Protein 3N08 (pdb70)

Radius of gyration: 21.17 Å; Cα contacts (8 Å, |Δi|>4): 832; chains: 2; bounding box: 50×46×54 Å

Foldseek 3Di:
DAKAKAFPQDAFAAARDPCCAPNHVNWAGKMFIPDQDPLFAKKKKWKKWQCAPCVVPVVSIWTFWIWIRHGSVNGMAHTNHDGPTATAATNVGDTGGGHDDHDPFKIKMKMKMWGFNDHDDRDYHDDPVNVVVVRVVTTDHMYMGMHIYDD/DQAKEKAAPQDAFAAARDPCCAPNHVNWAGKMFIDPQDPLFAKKKKWKKWLCAPCVVPVNSIWTFWIWIRHGSVNGMDHTNHDGPTATEATRVQDTGGGHDDHDPFKIKMKMKMFGFNDRFDDDYHDDPVNVVVRRPPTTDHMYMGMHIYDDD

Nearest PDB structures (foldseek):
  3n08-assembly1_B  TM=1.004E+00  e=6.192E-30  Chlamydia trachomatis D/UW-3/CX
  1vi3-assembly1_A  TM=8.847E-01  e=2.349E-14  Escherichia coli
  1fjj-assembly1_A-2  TM=8.884E-01  e=7.146E-14  Escherichia coli
  2evv-assembly2_D  TM=7.984E-01  e=6.321E-11  Helicobacter pylori 26695
  1wko-assembly2_B  TM=5.857E-01  e=5.977E-06  Arabidopsis thaliana

Secondary structure (DSSP, 8-state):
---EEEBTTB-TTEEPPGGGSTTS--PPPPEEEE---TT--EEEEEEEETTS-TTT-TTS-EEEEEEEEE-TT--EE-TTPPPSSEE-B-TTSSBS------SSS-EEEEEEEEEESSPPP--SS--HHHHHHHHTTTEEEEEEEEEEE--/--S-EEEBTTB-TTEEPPGGGSTTS--PPPPEEEES--TT--EEEEEEEETTS-TTT-TTS-EEEEEEEEE-TT--EE-TT---SSEE-B-TTSSBS------SSS-EEEEEEEEEESSPPP--SS--HHHHHHHHTT-EEEEEEEEEEE---

CATH classification: 3.90.280.10

Sequence (304 aa):
NAMQLTSQQAFSSSYGRPIPKKKYSCQGVGISPPLSFSDVPREAKKSLVLIVEDPDVPPSVREDGLWIIHWIIVYNLSPVVSSNNLAEGAQIFAVQGLNTAGEIGYCCPPCPPDAKKHRYYFYAYALDVVVLSDEEGVTKEQLLEAMDGHIIATAELMGTYEKSNAMQLTSQAFSSYGRPIPKKKYSCQGVGISPPLSFSSDVPREAKSLVLIVEDPDVPPSVREEDGLWIHWIVYNLSPVVSSNNLAEGAQIFAVQGLNTAGEIGYCCPPCPPDAKHRYYFYAYALDVVVLSDEEEGVTKEEQLLEAMMDGHIIATTAELMGTYEKD

Solvent-accessible surface area: 14421 Å² total; per-residue (Å²): 131,60,10,89,5,71,12,164,27,11,77,115,28,141,74,4,51,129,89,9,0,50,80,34,113,13,49,8,0,16,2,29,14,50,87,33,17,151,61,9,121,1,0,0,0,0,2,7,4,51,39,13,16,99,113,98,86,169,95,21,45,54,14,11,3,0,0,3,29,2,48,31,128,44,59,77,12,65,73,39,27,143,26,164,30,26,54,0,49,10,37,58,44,114,92,6,43,24,34,5,57,4,98,88,54,102,4,92,2,32,3,22,0,0,0,0,47,45,90,24,75,114,94,170,29,13,49,39,118,96,4,34,124,51,0,65,39,62,25,7,19,29,9,71,4,20,0,10,16,109,124,32,37,23,7,39,6,60,14,155,27,12,24,17,12,121,79,4,50,94,89,12,0,52,63,33,112,15,55,11,1,12,0,24,8,41,58,35,43,215,102,9,126,1,0,0,0,1,3,15,4,49,37,13,19,101,112,94,87,173,94,20,43,59,13,12,3,0,0,3,28,1,47,34,128,42,68,63,8,50,72,43,35,126,20,153,31,27,48,0,48,12,35,62,44,116,119,8,45,34,34,5,59,4,95,90,52,120,4,102,2,32,4,49,0,34,0,0,51,41,96,15,76,118,88,174,37,14,51,48,144,102,2,74,133,46,0,106,72,58,80,69,12,31,11,32,6,3,0,13,11,102,92,144

Organism: Chlamydia trachomatis serovar D (strain ATCC VR-885 / DSM 19411 / UW-3/Cx) (NCBI:txid272561)

Structure (mmCIF, N/CA/C/O backbone):
data_3N08
#
_entry.id   3N08
#
_cell.length_a   37.115
_cell.length_b   37.847
_cell.length_c   55.101
_cell.angle_alpha   105.44
_cell.angle_beta   96.50
_cell.angle_gamma   108.36
#
_symmetry.space_group_name_H-M   'P 1'
#
loop_
_entity.id
_entity.type
_entity.pdbx_description
1 polymer 'Putative PhosphatidylEthanolamine-Binding Protein (PEBP)'
2 non-polymer 'CALCIUM ION'
3 non-polymer 'CHLORIDE ION'
4 water water
#
loop_
_atom_site.group_PDB
_atom_site.id
_atom_site.type_symbol
_atom_site.label_atom_id
_atom_site.label_alt_id
_atom_site.label_comp_id
_atom_site.label_asym_id
_atom_site.label_entity_id
_atom_site.label_seq_id
_atom_site.pdbx_PDB_ins_code
_atom_site.Cartn_x
_atom_site.Cartn_y
_atom_site.Cartn_z
_atom_site.occupancy
_atom_site.B_iso_or_equiv
_atom_site.auth_seq_id
_atom_site.auth_comp_id
_atom_site.auth_asym_id
_atom_site.auth_atom_id
_atom_site.pdbx_PDB_model_num
ATOM 1 N N . ASN A 1 2 ? 9.654 4.811 21.029 1.00 20.10 -1 ASN A N 1
ATOM 2 C CA . ASN A 1 2 ? 10.444 4.872 19.783 1.00 16.09 -1 ASN A CA 1
ATOM 3 C C . ASN A 1 2 ? 9.814 3.997 18.703 1.00 13.26 -1 ASN A C 1
ATOM 4 O O . ASN A 1 2 ? 10.525 3.445 17.886 1.00 16.11 -1 ASN A O 1
ATOM 15 N N . ALA A 1 3 ? 8.497 3.835 18.727 1.00 10.96 0 ALA A N 1
ATOM 16 C CA . ALA A 1 3 ? 7.824 2.943 17.764 1.00 11.07 0 ALA A CA 1
ATOM 17 C C . ALA A 1 3 ? 7.975 3.448 16.338 1.00 9.27 0 ALA A C 1
ATOM 18 O O . ALA A 1 3 ? 7.953 4.642 16.075 1.00 10.70 0 ALA A O 1
ATOM 25 N N . MET A 1 4 ? 8.155 2.518 15.420 1.00 8.67 1 MET A N 1
ATOM 26 C CA . MET A 1 4 ? 8.231 2.840 14.002 1.00 9.88 1 MET A CA 1
ATOM 27 C C . MET A 1 4 ? 6.999 3.620 13.584 1.00 8.64 1 MET A C 1
ATOM 28 O O . MET A 1 4 ? 5.892 3.335 14.042 1.00 9.68 1 MET A O 1
ATOM 42 N N . GLN A 1 5 ? 7.195 4.595 12.694 1.00 8.30 2 GLN A N 1
ATOM 43 C CA . GLN A 1 5 ? 6.069 5.381 12.205 1.00 9.23 2 GLN A CA 1
ATOM 44 C C . GLN A 1 5 ? 6.098 5.462 10.706 1.00 7.46 2 GLN A C 1
ATOM 45 O O . GLN A 1 5 ? 7.145 5.405 10.083 1.00 9.17 2 GLN A O 1
ATOM 59 N N . LEU A 1 6 ? 4.913 5.592 10.137 1.00 7.18 3 LEU A N 1
ATOM 60 C CA . LEU A 1 6 ? 4.697 5.800 8.703 1.00 7.06 3 LEU A CA 1
ATOM 61 C C . LEU A 1 6 ? 3.844 7.053 8.587 1.00 6.77 3 LEU A C 1
ATOM 62 O O . LEU A 1 6 ? 2.748 7.115 9.145 1.00 7.45 3 LEU A O 1
ATOM 78 N N . THR A 1 7 ? 4.347 8.050 7.872 1.00 7.42 4 THR A N 1
ATOM 79 C CA . THR A 1 7 ? 3.659 9.327 7.710 1.00 6.84 4 THR A CA 1
ATOM 80 C C . THR A 1 7 ? 3.718 9.776 6.253 1.00 7.32 4 THR A C 1
ATOM 81 O O . THR A 1 7 ? 4.397 9.166 5.431 1.00 7.62 4 THR A O 1
ATOM 92 N N . SER A 1 8 ? 2.967 10.825 5.941 1.00 7.57 5 SER A N 1
ATOM 93 C CA . SER A 1 8 ? 2.969 11.423 4.615 1.00 7.83 5 SER A CA 1
ATOM 94 C C . SER A 1 8 ? 2.921 12.916 4.738 1.00 9.14 5 SER A C 1
ATOM 95 O O . SER A 1 8 ? 2.093 13.446 5.483 1.00 9.24 5 SER A O 1
ATOM 103 N N A GLN A 1 9 ? 3.754 13.621 3.985 0.48 8.49 6 GLN A N 1
ATOM 104 N N B GLN A 1 9 ? 3.750 13.614 3.975 0.52 8.54 6 GLN A N 1
ATOM 105 C CA A GLN A 1 9 ? 3.635 15.077 3.945 0.48 10.22 6 GLN A CA 1
ATOM 106 C CA B GLN A 1 9 ? 3.648 15.070 3.951 0.52 10.30 6 GLN A CA 1
ATOM 107 C C A GLN A 1 9 ? 2.279 15.521 3.381 0.48 11.18 6 GLN A C 1
ATOM 108 C C B GLN A 1 9 ? 2.380 15.559 3.248 0.52 9.94 6 GLN A C 1
ATOM 109 O O A GLN A 1 9 ? 1.813 16.621 3.653 0.48 10.37 6 GLN A O 1
ATOM 110 O O B GLN A 1 9 ? 2.077 16.742 3.293 0.52 11.46 6 GLN A O 1
ATOM 137 N N . ALA A 1 10 ? 1.645 14.659 2.599 1.00 8.62 7 ALA A N 1
ATOM 138 C CA . ALA A 1 10 ?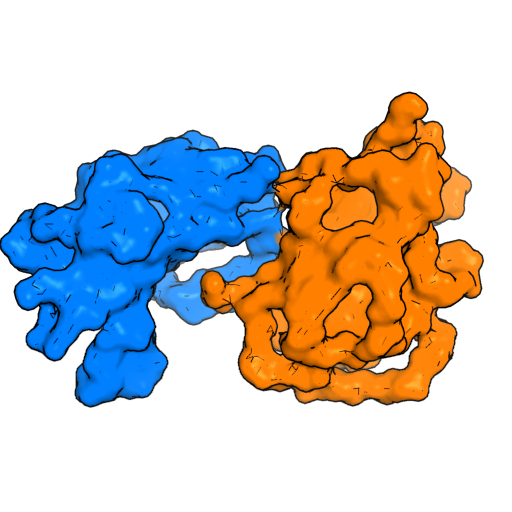 0.416 15.020 1.910 1.00 8.95 7 ALA A CA 1
ATOM 139 C C . ALA A 1 10 ? -0.831 14.895 2.754 1.00 8.85 7 ALA A C 1
ATOM 140 O O . ALA A 1 10 ? -1.837 15.511 2.415 1.00 10.24 7 ALA A O 1
ATOM 148 N N . PHE A 1 11 ? -0.819 14.133 3.838 1.00 7.13 8 PHE A N 1
ATOM 149 C CA . PHE A 1 11 ? -1.999 14.034 4.693 1.00 7.58 8 PHE A CA 1
ATOM 150 C C . PHE A 1 11 ? -1.602 13.432 6.020 1.00 7.76 8 PHE A C 1
ATOM 151 O O . PHE A 1 11 ? -0.749 12.519 6.075 1.00 9.57 8 PHE A O 1
ATOM 168 N N A SER A 1 12 ? -2.230 13.926 7.073 0.37 9.42 9 SER A N 1
ATOM 169 N N B SER A 1 12 ? -2.182 13.935 7.095 0.44 8.78 9 SER A N 1
ATOM 170 N N C SER A 1 12 ? -2.211 13.931 7.086 0.19 9.33 9 SER A N 1
ATOM 171 C CA A SER A 1 12 ? -2.059 13.387 8.403 0.37 8.84 9 SER A CA 1
ATOM 172 C CA B SER A 1 12 ? -1.959 13.334 8.392 0.44 8.38 9 SER A CA 1
ATOM 173 C CA C SER A 1 12 ? -2.014 13.372 8.408 0.19 9.12 9 SER A CA 1
ATOM 174 C C A SER A 1 12 ? -3.029 12.237 8.609 0.37 7.73 9 SER A C 1
ATOM 175 C C B SER A 1 12 ? -3.015 12.261 8.627 0.44 7.69 9 SER A C 1
ATOM 176 C C C SER A 1 12 ? -3.003 12.236 8.605 0.19 8.32 9 SER A C 1
ATOM 177 O O A SER A 1 12 ? -3.981 12.060 7.838 0.37 7.40 9 SER A O 1
ATOM 178 O O B SER A 1 12 ? -3.993 12.149 7.879 0.44 9.02 9 SER A O 1
ATOM 179 O O C SER A 1 12 ? -3.946 12.074 7.826 0.19 7.94 9 SER A O 1
ATOM 201 N N . TYR A 1 13 ? -2.784 11.448 9.651 1.00 9.06 10 TYR A N 1
ATOM 202 C CA . TYR A 1 13 ? -3.596 10.261 9.901 1.00 7.84 10 TYR A CA 1
ATOM 203 C C . TYR A 1 13 ? -5.070 10.601 9.945 1.00 8.04 10 TYR A C 1
ATOM 204 O O . TYR A 1 13 ? -5.484 11.506 10.636 1.00 8.96 10 TYR A O 1
ATOM 224 N N . GLY A 1 14 ? -5.858 9.880 9.162 1.00 7.60 11 GLY A N 1
ATOM 225 C CA . GLY A 1 14 ? -7.299 10.033 9.148 1.00 9.83 11 GLY A CA 1
ATOM 226 C C . GLY A 1 14 ? -7.825 11.203 8.332 1.00 8.89 11 GLY A C 1
ATOM 227 O O . GLY A 1 14 ? -9.043 11.447 8.325 1.00 9.42 11 GLY A O 1
ATOM 231 N N . ARG A 1 15 ? -6.941 11.924 7.660 1.00 7.18 12 ARG A N 1
ATOM 232 C CA . ARG A 1 15 ? -7.317 13.101 6.881 1.00 8.55 12 ARG A CA 1
ATOM 233 C C . ARG A 1 15 ? -7.458 12.762 5.392 1.00 6.93 12 ARG A C 1
ATOM 234 O O . ARG A 1 15 ? -6.975 11.710 4.932 1.00 7.17 12 ARG A O 1
ATOM 255 N N . PRO A 1 16 ? -8.087 13.658 4.622 1.00 7.07 13 PRO A N 1
ATOM 256 C CA . PRO A 1 16 ? -8.270 13.342 3.197 1.00 8.10 13 PRO A CA 1
ATOM 257 C C . PRO A 1 16 ? -6.982 13.325 2.409 1.00 8.19 13 PRO A C 1
ATOM 258 O O . PRO A 1 16 ? -6.138 14.231 2.507 1.00 8.85 13 PRO A O 1
ATOM 269 N N . ILE A 1 17 ? -6.835 12.284 1.593 1.00 7.18 14 ILE A N 1
ATOM 270 C CA . ILE A 1 17 ? -5.758 12.172 0.620 1.00 7.15 14 ILE A CA 1
ATOM 271 C C . ILE A 1 17 ? -6.014 13.168 -0.515 1.00 7.37 14 ILE A C 1
ATOM 272 O O . ILE A 1 17 ? -7.101 13.176 -1.079 1.00 7.44 14 ILE A O 1
ATOM 288 N N . PRO A 1 18 ? -5.039 14.020 -0.861 1.00 6.96 15 PRO A N 1
ATOM 289 C CA . PRO A 1 18 ? -5.294 14.974 -1.943 1.00 7.34 15 PRO A CA 1
ATOM 290 C C . PRO A 1 18 ? -5.651 14.313 -3.275 1.00 7.53 15 PRO A C 1
ATOM 291 O O . PRO A 1 18 ? -5.231 13.186 -3.605 1.00 7.50 15 PRO A O 1
ATOM 302 N N A LYS A 1 19 ? -6.419 15.075 -4.045 0.11 7.56 16 LYS A N 1
ATOM 303 N N B LYS A 1 19 ? -6.422 15.057 -4.050 0.89 6.90 16 LYS A N 1
ATOM 304 C CA A LYS A 1 19 ? -6.954 14.683 -5.341 0.11 8.45 16 LYS A CA 1
ATOM 305 C CA B LYS A 1 19 ? -6.940 14.622 -5.332 0.89 7.63 16 LYS A CA 1
ATOM 306 C C A LYS A 1 19 ? -5.933 14.087 -6.305 0.11 8.13 16 LYS A C 1
ATOM 307 C C B LYS A 1 19 ? -5.905 14.022 -6.269 0.89 6.95 16 LYS A C 1
ATOM 308 O O A LYS A 1 19 ? -6.257 13.183 -7.072 0.11 7.75 16 LYS A O 1
ATOM 309 O O B LYS A 1 19 ? -6.198 13.063 -6.977 0.89 7.87 16 LYS A O 1
ATOM 346 N N . LYS A 1 20 ? -4.706 14.597 -6.284 1.00 7.98 17 LYS A N 1
ATOM 347 C CA . LYS A 1 20 ? -3.710 14.175 -7.264 1.00 8.28 17 LYS A CA 1
ATOM 348 C C . LYS A 1 20 ? -3.309 12.710 -7.097 1.00 9.03 17 LYS A C 1
ATOM 349 O O . LYS A 1 20 ? -2.793 12.122 -8.028 1.00 9.18 17 LYS A O 1
ATOM 369 N N . TYR A 1 21 ? -3.519 12.141 -5.922 1.00 6.37 18 TYR A N 1
ATOM 370 C CA . TYR A 1 21 ? -3.179 10.731 -5.675 1.00 6.08 18 TYR A CA 1
ATOM 371 C C . TYR A 1 21 ? -4.333 9.764 -5.928 1.00 6.26 18 TYR A C 1
ATOM 372 O O . TYR A 1 21 ? -4.178 8.572 -5.733 1.00 7.32 18 TYR A O 1
ATOM 390 N N . SER A 1 22 ? -5.466 10.317 -6.356 1.00 6.21 19 SER A N 1
ATOM 391 C CA . SER A 1 22 ? -6.670 9.547 -6.659 1.00 7.43 19 SER A CA 1
ATOM 392 C C . SER A 1 22 ? -6.875 9.449 -8.157 1.00 6.26 19 SER A C 1
ATOM 393 O O . SER A 1 22 ? -6.196 10.107 -8.928 1.00 7.05 19 SER A O 1
ATOM 401 N N . CYS A 1 23 ? -7.903 8.703 -8.560 1.00 6.85 20 CYS A N 1
ATOM 402 C CA . CYS A 1 23 ? -8.232 8.627 -9.966 1.00 7.12 20 CYS A CA 1
ATOM 403 C C . CYS A 1 23 ? -8.713 9.964 -10.535 1.00 8.30 20 CYS A C 1
ATOM 404 O O . CYS A 1 23 ? -8.766 10.135 -11.766 1.00 8.82 20 CYS A O 1
ATOM 411 N N . GLN A 1 24 ? -9.132 10.884 -9.671 1.00 7.79 21 GLN A N 1
ATOM 412 C CA . GLN A 1 24 ? -9.609 12.184 -10.143 1.00 8.85 21 GLN A CA 1
ATOM 413 C C . GLN A 1 24 ? -8.494 13.123 -10.531 1.00 10.23 21 GLN A C 1
ATOM 414 O O . GLN A 1 24 ? -8.765 14.155 -11.129 1.00 11.36 21 GLN A O 1
ATOM 428 N N . GLY A 1 25 ? -7.246 12.757 -10.223 1.00 8.27 22 GLY A N 1
ATOM 429 C CA . GLY A 1 25 ? -6.076 13.473 -10.717 1.00 10.07 22 GLY A CA 1
ATOM 430 C C . GLY A 1 25 ? -5.151 12.548 -11.475 1.00 9.62 22 GLY A C 1
ATOM 431 O O . GLY A 1 25 ? -5.569 11.533 -12.030 1.00 10.77 22 GLY A O 1
ATOM 435 N N . VAL A 1 26 ? -3.864 12.868 -11.485 1.00 9.44 23 VAL A N 1
ATOM 436 C CA . VAL A 1 26 ? -2.888 12.064 -12.202 1.00 10.95 23 VAL A CA 1
ATOM 437 C C . VAL A 1 26 ? -2.778 10.639 -11.634 1.00 9.34 23 VAL A C 1
ATOM 438 O O . VAL A 1 26 ? -2.445 9.699 -12.350 1.00 10.99 23 VAL A O 1
ATOM 451 N N . GLY A 1 27 ? -3.092 10.472 -10.349 1.00 9.07 24 GLY A N 1
ATOM 452 C CA . GLY A 1 27 ? -3.171 9.151 -9.745 1.00 10.38 24 GLY A CA 1
ATOM 453 C C . GLY A 1 27 ? -1.844 8.560 -9.331 1.00 8.74 24 GLY A C 1
ATOM 454 O O . GLY A 1 27 ? -1.687 7.339 -9.276 1.00 10.81 24 GLY A O 1
ATOM 458 N N . ILE A 1 28 ? -0.882 9.411 -9.014 1.00 8.64 25 ILE A N 1
ATOM 459 C CA . ILE A 1 28 ? 0.433 8.907 -8.579 1.00 9.80 25 ILE A CA 1
ATOM 460 C C . ILE A 1 28 ? 0.389 8.492 -7.115 1.00 7.10 25 ILE A C 1
ATOM 461 O O . ILE A 1 28 ? -0.495 8.894 -6.368 1.00 7.14 25 ILE A O 1
ATOM 477 N N . SER A 1 29 ? 1.358 7.679 -6.710 1.00 7.45 26 SER A N 1
ATOM 478 C CA . SER A 1 29 ? 1.459 7.292 -5.334 1.00 6.44 26 SER A CA 1
ATOM 479 C C . SER A 1 29 ? 1.803 8.479 -4.434 1.00 6.58 26 SER A C 1
ATOM 480 O O . SER A 1 29 ? 2.526 9.370 -4.818 1.00 6.35 26 SER A O 1
ATOM 488 N N . PRO A 1 30 ? 1.249 8.484 -3.225 1.00 6.68 27 PRO A N 1
ATOM 489 C CA . PRO A 1 30 ? 1.505 9.623 -2.344 1.00 7.06 27 PRO A CA 1
ATOM 490 C C . PRO A 1 30 ? 2.900 9.517 -1.731 1.00 7.76 27 PRO A C 1
ATOM 491 O O . PRO A 1 30 ? 3.481 8.430 -1.657 1.00 6.97 27 PRO A O 1
ATOM 502 N N . PRO A 1 31 ? 3.471 10.653 -1.342 1.00 6.55 28 PRO A N 1
ATOM 503 C CA . PRO A 1 31 ? 4.740 10.614 -0.600 1.00 7.08 28 PRO A CA 1
ATOM 504 C C . PRO A 1 31 ? 4.563 9.910 0.753 1.00 8.00 28 PRO A C 1
ATOM 505 O O . PRO A 1 31 ? 3.535 10.049 1.406 1.00 7.37 28 PRO A O 1
ATOM 516 N N . LEU A 1 32 ? 5.552 9.126 1.145 1.00 6.87 29 LEU A N 1
ATOM 517 C CA . LEU A 1 32 ? 5.552 8.402 2.415 1.00 6.82 29 LEU A CA 1
ATOM 518 C C . LEU A 1 32 ? 6.906 8.488 3.071 1.00 7.30 29 LEU A C 1
ATOM 519 O O . LEU A 1 32 ? 7.929 8.486 2.376 1.00 8.72 29 LEU A O 1
ATOM 535 N N . SER A 1 33 ? 6.928 8.556 4.400 1.00 6.76 30 SER A N 1
ATOM 536 C CA . SER A 1 33 ? 8.166 8.563 5.170 1.00 8.33 30 SER A CA 1
ATOM 537 C C . SER A 1 33 ? 8.096 7.518 6.262 1.00 7.66 30 SER A C 1
ATOM 538 O O . SER A 1 33 ? 7.071 7.322 6.897 1.00 7.89 30 SER A O 1
ATOM 546 N N . PHE A 1 34 ? 9.215 6.837 6.465 1.00 8.20 31 PHE A N 1
ATOM 547 C CA . PHE A 1 34 ? 9.389 5.820 7.489 1.00 9.11 31 PHE A CA 1
ATOM 548 C C . PHE A 1 34 ? 10.339 6.337 8.550 1.00 10.07 31 PHE A C 1
ATOM 549 O O . PHE A 1 34 ? 11.391 6.892 8.213 1.00 12.47 31 PHE A O 1
ATOM 566 N N . SER A 1 35 ? 9.981 6.210 9.814 1.00 9.58 32 SER A N 1
ATOM 567 C CA . SER A 1 35 ? 10.850 6.655 10.896 1.00 11.03 32 SER A CA 1
ATOM 568 C C . SER A 1 35 ? 10.974 5.567 11.958 1.00 8.81 32 SER A C 1
ATOM 569 O O . SER A 1 35 ? 10.051 4.785 12.163 1.00 9.06 32 SER A O 1
ATOM 577 N N . ASP A 1 36 ? 12.135 5.539 12.615 1.00 9.80 33 ASP A N 1
ATOM 578 C CA . ASP A 1 36 ? 12.405 4.636 13.726 1.00 9.15 33 ASP A CA 1
ATOM 579 C C . ASP A 1 36 ? 12.217 3.172 13.348 1.00 8.07 33 ASP A C 1
ATOM 580 O O . ASP A 1 36 ? 11.647 2.365 14.054 1.00 8.91 33 ASP A O 1
ATOM 589 N N . VAL A 1 37 ? 12.689 2.852 12.161 1.00 8.29 34 VAL A N 1
ATOM 590 C CA . VAL A 1 37 ? 12.778 1.460 11.746 1.00 8.49 34 VAL A CA 1
ATOM 591 C C . VAL A 1 37 ? 13.839 0.769 12.614 1.00 8.12 34 VAL A C 1
ATOM 592 O O . VAL A 1 37 ? 14.950 1.279 12.753 1.00 9.87 34 VAL A O 1
ATOM 605 N N . PRO A 1 38 ? 13.520 -0.387 13.203 1.00 9.10 35 PRO A N 1
ATOM 606 C CA . PRO A 1 38 ? 14.506 -1.017 14.085 1.00 9.26 35 PRO A CA 1
ATOM 607 C C . PRO A 1 38 ? 15.798 -1.336 13.358 1.00 8.83 35 PRO A C 1
ATOM 608 O O . PRO A 1 38 ? 15.795 -1.691 12.177 1.00 8.35 35 PRO A O 1
ATOM 619 N N . ARG A 1 39 ? 16.909 -1.227 14.083 1.00 10.49 36 ARG A N 1
ATOM 620 C CA . ARG A 1 39 ? 18.246 -1.507 13.544 1.00 12.19 36 ARG A CA 1
ATOM 621 C C . ARG A 1 39 ? 18.362 -2.889 12.918 1.00 9.60 36 ARG A C 1
ATOM 622 O O . ARG A 1 39 ? 19.088 -3.093 11.935 1.00 12.93 36 ARG A O 1
ATOM 632 N N . GLU A 1 40 ? 17.652 -3.838 13.492 1.00 9.01 37 GLU A N 1
ATOM 633 C CA . GLU A 1 40 ? 17.698 -5.237 13.068 1.00 8.97 37 GLU A CA 1
ATOM 634 C C . GLU A 1 40 ? 16.971 -5.488 11.752 1.00 9.06 37 GLU A C 1
ATOM 635 O O . GLU A 1 40 ? 17.016 -6.585 11.224 1.00 10.99 37 GLU A O 1
ATOM 647 N N . ALA A 1 41 ? 16.245 -4.504 11.241 1.00 8.20 38 ALA A N 1
ATOM 648 C CA . ALA A 1 41 ? 15.515 -4.701 9.986 1.00 7.74 38 ALA A CA 1
ATOM 649 C C . ALA A 1 41 ? 16.446 -4.871 8.802 1.00 8.90 38 ALA A C 1
ATOM 650 O O . ALA A 1 41 ? 17.427 -4.129 8.666 1.00 8.22 38 ALA A O 1
ATOM 657 N N A LYS A 1 42 ? 16.146 -5.866 7.968 0.63 7.40 39 LYS A N 1
ATOM 658 N N B LYS A 1 42 ? 16.130 -5.844 7.952 0.37 7.91 39 LYS A N 1
ATOM 659 C CA A LYS A 1 42 ? 16.841 -6.059 6.687 0.63 7.17 39 LYS A CA 1
ATOM 660 C CA B LYS A 1 42 ? 16.840 -6.053 6.691 0.37 7.37 39 LYS A CA 1
ATOM 661 C C A LYS A 1 42 ? 16.019 -5.617 5.480 0.63 7.08 39 LYS A C 1
ATOM 662 C C B LYS A 1 42 ? 16.019 -5.605 5.482 0.37 7.13 39 LYS A C 1
ATOM 663 O O A LYS A 1 42 ? 16.564 -5.430 4.387 0.63 8.61 39 LYS A O 1
ATOM 664 O O B LYS A 1 42 ? 16.566 -5.406 4.394 0.37 6.87 39 LYS A O 1
ATOM 701 N N . SER A 1 43 ? 14.707 -5.437 5.663 1.00 6.83 40 SER A N 1
ATOM 702 C CA . SER A 1 43 ? 13.852 -4.962 4.577 1.00 7.25 40 SER A CA 1
ATOM 703 C C . SER A 1 43 ? 12.574 -4.342 5.161 1.00 6.52 40 SER A C 1
ATOM 704 O O . SER A 1 43 ? 12.243 -4.558 6.333 1.00 7.82 40 SER A O 1
ATOM 713 N N . LEU A 1 44 ? 11.882 -3.570 4.323 1.00 6.03 41 LEU A N 1
ATOM 714 C CA . LEU A 1 44 ? 10.559 -3.035 4.606 1.00 6.34 41 LEU A CA 1
ATOM 715 C C . LEU A 1 44 ? 9.575 -3.542 3.569 1.00 7.26 41 LEU A C 1
ATOM 716 O O . LEU A 1 44 ? 9.889 -3.739 2.395 1.00 7.29 41 LEU A O 1
ATOM 732 N N . VAL A 1 45 ? 8.328 -3.613 4.021 1.00 6.33 42 VAL A N 1
ATOM 733 C CA . VAL A 1 45 ? 7.165 -3.979 3.213 1.00 6.62 42 VAL A CA 1
ATOM 734 C C . VAL A 1 45 ? 6.077 -2.933 3.384 1.00 5.99 42 VAL A C 1
ATOM 735 O O . VAL A 1 45 ? 5.883 -2.455 4.503 1.00 7.33 42 VAL A O 1
ATOM 748 N N . LEU A 1 46 ? 5.404 -2.602 2.284 1.00 6.56 43 LEU A N 1
ATOM 749 C CA . LEU A 1 46 ? 4.254 -1.734 2.327 1.00 5.83 43 LEU A CA 1
ATOM 750 C C . LEU A 1 46 ? 3.059 -2.445 1.714 1.00 7.17 43 LEU A C 1
ATOM 751 O O . LEU A 1 46 ? 3.140 -2.955 0.585 1.00 7.55 43 LEU A O 1
ATOM 767 N N . ILE A 1 47 ? 1.933 -2.442 2.423 1.00 6.74 44 ILE A N 1
ATOM 768 C CA . ILE A 1 47 ? 0.664 -2.964 1.894 1.00 7.35 44 ILE A CA 1
ATOM 769 C C . ILE A 1 47 ? -0.372 -1.882 2.105 1.00 7.18 44 ILE A C 1
ATOM 770 O O . ILE A 1 47 ? -0.568 -1.398 3.231 1.00 7.76 44 ILE A O 1
ATOM 786 N N . VAL A 1 48 ? -1.050 -1.487 1.025 1.00 6.95 45 VAL A N 1
ATOM 787 C CA . VAL A 1 48 ? -2.049 -0.428 1.080 1.00 5.92 45 VAL A CA 1
ATOM 788 C C . VAL A 1 48 ? -3.369 -1.029 0.644 1.00 7.31 45 VAL A C 1
ATOM 789 O O . VAL A 1 48 ? -3.429 -1.660 -0.431 1.00 7.28 45 VAL A O 1
ATOM 802 N N . GLU A 1 49 ? -4.425 -0.854 1.424 1.00 6.59 46 GLU A N 1
ATOM 803 C CA . GLU A 1 49 ? -5.679 -1.490 1.098 1.00 7.11 46 GLU A CA 1
ATOM 804 C C . GLU A 1 49 ? -6.873 -0.685 1.584 1.00 6.58 46 GLU A C 1
ATOM 805 O O . GLU A 1 49 ? -6.767 0.179 2.457 1.00 8.13 46 GLU A O 1
ATOM 817 N N . ASP A 1 50 ? -8.018 -0.993 0.985 1.00 6.59 47 ASP A N 1
ATOM 818 C CA . ASP A 1 50 ? -9.268 -0.275 1.202 1.00 6.59 47 ASP A CA 1
ATOM 819 C C . ASP A 1 50 ? -10.305 -1.291 1.716 1.00 7.17 47 ASP A C 1
ATOM 820 O O . ASP A 1 50 ? -10.837 -2.097 0.956 1.00 7.49 47 ASP A O 1
ATOM 829 N N . PRO A 1 51 ? -10.620 -1.251 3.017 1.00 7.59 48 PRO A N 1
ATOM 830 C CA . PRO A 1 51 ? -11.631 -2.183 3.549 1.00 8.00 48 PRO A CA 1
ATOM 831 C C . PRO A 1 51 ? -13.053 -1.673 3.351 1.00 7.96 48 PRO A C 1
ATOM 832 O O . PRO A 1 51 ? -13.993 -2.325 3.791 1.00 8.74 48 PRO A O 1
ATOM 843 N N . ASP A 1 52 ? -13.211 -0.546 2.675 1.00 7.88 49 ASP A N 1
ATOM 844 C CA . ASP A 1 52 ? -14.513 0.092 2.471 1.00 7.74 49 ASP A CA 1
ATOM 845 C C . ASP A 1 52 ? -14.959 -0.093 1.009 1.00 7.80 49 ASP A C 1
ATOM 846 O O . ASP A 1 52 ? -15.910 0.535 0.567 1.00 8.45 49 ASP A O 1
ATOM 855 N N . VAL A 1 53 ? -14.296 -0.954 0.254 1.00 8.26 50 VAL A N 1
ATOM 856 C CA . VAL A 1 53 ? -14.698 -1.246 -1.112 1.00 8.53 50 VAL A CA 1
ATOM 857 C C . VAL A 1 53 ? -16.148 -1.766 -1.089 1.00 8.48 50 VAL A C 1
ATOM 858 O O . VAL A 1 53 ? -16.544 -2.491 -0.204 1.00 9.23 50 VAL A O 1
ATOM 871 N N . PRO A 1 54 ? -16.991 -1.327 -2.040 1.00 9.10 51 PRO A N 1
ATOM 872 C CA . PRO A 1 54 ? -18.377 -1.807 -2.028 1.00 8.38 51 PRO A CA 1
ATOM 873 C C . PRO A 1 54 ? -18.403 -3.346 -2.116 1.00 8.80 51 PRO A C 1
ATOM 874 O O . PRO A 1 54 ? -17.782 -3.919 -3.004 1.00 9.21 51 PRO A O 1
ATOM 885 N N . PRO A 1 55 ? -19.065 -3.999 -1.166 1.00 8.73 52 PRO A N 1
ATOM 886 C CA . PRO A 1 55 ? -19.041 -5.462 -1.171 1.00 9.14 52 PRO A CA 1
ATOM 887 C C . PRO A 1 55 ? -19.735 -6.075 -2.365 1.00 9.44 52 PRO A C 1
ATOM 888 O O . PRO A 1 55 ? -19.438 -7.227 -2.671 1.00 10.65 52 PRO A O 1
ATOM 899 N N . SER A 1 56 ? -20.562 -5.312 -3.086 1.00 11.51 53 SER A N 1
ATOM 900 C CA . SER A 1 56 ? -21.135 -5.789 -4.336 1.00 11.87 53 SER A CA 1
ATOM 901 C C . SER A 1 56 ? -20.097 -5.912 -5.454 1.00 15.02 53 SER A C 1
ATOM 902 O O . SER A 1 56 ? -20.319 -6.607 -6.459 1.00 15.03 53 SER A O 1
ATOM 910 N N . VAL A 1 57 ? -18.973 -5.221 -5.291 1.00 11.18 54 VAL A N 1
ATOM 911 C CA . VAL A 1 57 ? -17.888 -5.251 -6.252 1.00 12.19 54 VAL A CA 1
ATOM 912 C C . VAL A 1 57 ? -16.851 -6.274 -5.813 1.00 11.74 54 VAL A C 1
ATOM 913 O O . VAL A 1 57 ? -16.324 -7.021 -6.642 1.00 17.87 54 VAL A O 1
ATOM 926 N N . ARG A 1 58 ? -16.550 -6.326 -4.524 1.00 10.47 55 ARG A N 1
ATOM 927 C CA . ARG A 1 58 ? -15.536 -7.228 -3.966 1.00 10.61 55 ARG A CA 1
ATOM 928 C C . ARG A 1 58 ? -16.115 -7.897 -2.722 1.00 10.53 55 ARG A C 1
ATOM 929 O O . ARG A 1 58 ? -16.256 -7.256 -1.672 1.00 10.48 55 ARG A O 1
ATOM 950 N N . GLU A 1 59 ? -16.460 -9.175 -2.841 1.00 10.96 56 GLU A N 1
ATOM 951 C CA . GLU A 1 59 ? -17.159 -9.917 -1.804 1.00 12.42 56 GLU A CA 1
ATOM 952 C C . GLU A 1 59 ? -16.424 -9.933 -0.472 1.00 10.63 56 GLU A C 1
ATOM 953 O O . GLU A 1 59 ? -17.055 -9.867 0.579 1.00 12.38 56 GLU A O 1
ATOM 965 N N . ASP A 1 60 ? -15.098 -10.065 -0.501 1.00 12.07 57 ASP A N 1
ATOM 966 C CA . ASP A 1 60 ? -14.324 -10.153 0.748 1.00 11.23 57 ASP A CA 1
ATOM 967 C C . ASP A 1 60 ? -14.097 -8.791 1.404 1.00 12.38 57 ASP A C 1
ATOM 968 O O . ASP A 1 60 ? -13.476 -8.691 2.471 1.00 14.36 57 ASP A O 1
ATOM 977 N N . GLY A 1 61 ? -14.598 -7.747 0.776 1.00 11.11 58 GLY A N 1
ATOM 978 C CA . GLY A 1 61 ? -14.599 -6.447 1.410 1.00 11.20 58 GLY A CA 1
ATOM 979 C C . GLY A 1 61 ? -13.247 -5.777 1.564 1.00 9.67 58 GLY A C 1
ATOM 980 O O . GLY A 1 61 ? -13.132 -4.840 2.346 1.00 11.33 58 GLY A O 1
ATOM 984 N N . LEU A 1 62 ? -12.255 -6.199 0.794 1.00 10.03 59 LEU A N 1
ATOM 985 C CA . LEU A 1 62 ? -10.923 -5.623 0.917 1.00 11.33 59 LEU A CA 1
ATOM 986 C C . LEU A 1 62 ? -10.242 -5.512 -0.450 1.00 11.58 59 LEU A C 1
ATOM 987 O O . LEU A 1 62 ? -9.976 -6.534 -1.100 1.00 12.73 59 LEU A O 1
ATOM 1003 N N . TRP A 1 63 ? -9.910 -4.297 -0.890 1.00 8.76 60 TRP A N 1
ATOM 1004 C CA . TRP A 1 63 ? -9.261 -4.089 -2.174 1.00 9.30 60 TRP A CA 1
ATOM 1005 C C . TRP A 1 63 ? -7.817 -3.615 -1.934 1.00 9.05 60 TRP A C 1
ATOM 1006 O O . TRP A 1 63 ? -7.595 -2.601 -1.278 1.00 8.63 60 TRP A O 1
ATOM 1027 N N A ILE A 1 64 ? -6.851 -4.349 -2.472 0.41 7.96 61 ILE A N 1
ATOM 1028 N N B ILE A 1 64 ? -6.849 -4.368 -2.425 0.59 8.32 61 ILE A N 1
ATOM 1029 C CA A ILE A 1 64 ? -5.429 -4.012 -2.317 0.41 8.33 61 ILE A CA 1
ATOM 1030 C CA B ILE A 1 64 ? -5.440 -3.998 -2.269 0.59 7.07 61 ILE A CA 1
ATOM 1031 C C A ILE A 1 64 ? -4.969 -3.042 -3.391 0.41 7.00 61 ILE A C 1
ATOM 1032 C C B ILE A 1 64 ? -5.080 -3.004 -3.373 0.59 6.53 61 ILE A C 1
ATOM 1033 O O A ILE A 1 64 ? -4.988 -3.350 -4.577 0.41 8.21 61 ILE A O 1
ATOM 1034 O O B ILE A 1 64 ? -5.337 -3.228 -4.551 0.59 8.65 61 ILE A O 1
ATOM 1065 N N . HIS A 1 65 ? -4.537 -1.863 -2.961 1.00 6.91 62 HIS A N 1
ATOM 1066 C CA . HIS A 1 65 ? -4.108 -0.821 -3.873 1.00 7.60 62 HIS A CA 1
ATOM 1067 C C . HIS A 1 65 ? -2.607 -0.795 -4.182 1.00 8.00 62 HIS A C 1
ATOM 1068 O O . HIS A 1 65 ? -2.224 -0.241 -5.195 1.00 8.81 62 HIS A O 1
ATOM 1084 N N . TRP A 1 66 ? -1.766 -1.358 -3.312 1.00 7.35 63 TRP A N 1
ATOM 1085 C CA . TRP A 1 66 ? -0.324 -1.305 -3.530 1.00 7.22 63 TRP A CA 1
ATOM 1086 C C . TRP A 1 66 ? 0.342 -2.348 -2.660 1.00 8.76 63 TRP A C 1
ATOM 1087 O O . TRP A 1 66 ? 0.031 -2.466 -1.470 1.00 7.87 63 TRP A O 1
ATOM 1108 N N A ILE A 1 67 ? 1.289 -3.065 -3.264 0.44 7.84 64 ILE A N 1
ATOM 1109 N N B ILE A 1 67 ? 1.279 -3.071 -3.251 0.56 7.35 64 ILE A N 1
ATOM 1110 C CA A ILE A 1 67 ? 2.136 -4.062 -2.609 0.44 8.09 64 ILE A CA 1
ATOM 1111 C CA B ILE A 1 67 ? 2.154 -3.968 -2.522 0.56 8.06 64 ILE A CA 1
ATOM 1112 C C A ILE A 1 67 ? 3.586 -3.719 -2.960 0.44 7.71 64 ILE A C 1
ATOM 1113 C C B ILE A 1 67 ? 3.574 -3.685 -2.946 0.56 7.98 64 ILE A C 1
ATOM 1114 O O A ILE A 1 67 ? 3.931 -3.703 -4.141 0.44 8.63 64 ILE A O 1
ATOM 1115 O O B ILE A 1 67 ? 3.886 -3.699 -4.140 0.56 7.53 64 ILE A O 1
ATOM 1146 N N . VAL A 1 68 ? 4.424 -3.411 -1.961 1.00 7.52 65 VAL A N 1
ATOM 1147 C CA . VAL A 1 68 ? 5.862 -3.238 -2.210 1.00 7.83 65 VAL A CA 1
ATOM 1148 C C . VAL A 1 68 ? 6.600 -4.060 -1.172 1.00 6.66 65 VAL A C 1
ATOM 1149 O O . VAL A 1 68 ? 6.258 -4.019 0.009 1.00 8.05 65 VAL A O 1
ATOM 1163 N N . TYR A 1 69 ? 7.619 -4.817 -1.571 1.00 7.01 66 TYR A N 1
ATOM 1164 C CA . TYR A 1 69 ? 8.433 -5.485 -0.579 1.00 7.73 66 TYR A CA 1
ATOM 1165 C C . TYR A 1 69 ? 9.897 -5.407 -0.966 1.00 6.59 66 TYR A C 1
ATOM 1166 O O . TYR A 1 69 ? 10.255 -4.991 -2.072 1.00 6.93 66 TYR A O 1
ATOM 1184 N N . ASN A 1 70 ? 10.751 -5.797 -0.029 1.00 6.71 67 ASN A N 1
ATOM 1185 C CA . ASN A 1 70 ? 12.190 -5.681 -0.189 1.00 7.34 67 ASN A CA 1
ATOM 1186 C C . ASN A 1 70 ? 12.620 -4.253 -0.412 1.00 6.80 67 ASN A C 1
ATOM 1187 O O . ASN A 1 70 ? 13.651 -4.012 -1.023 1.00 8.43 67 ASN A O 1
ATOM 1198 N N . LEU A 1 71 ? 11.883 -3.301 0.160 1.00 6.71 68 LEU A N 1
ATOM 1199 C CA . LEU A 1 71 ? 12.403 -1.942 0.312 1.00 6.82 68 LEU A CA 1
ATOM 1200 C C . LEU A 1 71 ? 13.615 -1.951 1.226 1.00 7.73 68 LEU A C 1
ATOM 1201 O O . LEU A 1 71 ? 13.686 -2.700 2.214 1.00 7.50 68 LEU A O 1
ATOM 1217 N N . SER A 1 72 ? 14.595 -1.105 0.940 1.00 8.22 69 SER A N 1
ATOM 1218 C CA . SER A 1 72 ? 15.699 -0.940 1.861 1.00 7.60 69 SER A CA 1
ATOM 1219 C C . SER A 1 72 ? 15.182 -0.466 3.221 1.00 7.55 69 SER A C 1
ATOM 1220 O O . SER A 1 72 ? 14.340 0.420 3.286 1.00 7.53 69 SER A O 1
ATOM 1228 N N . PRO A 1 73 ? 15.715 -1.004 4.331 1.00 7.82 70 PRO A N 1
ATOM 1229 C CA . PRO A 1 73 ? 15.257 -0.522 5.642 1.00 8.77 70 PRO A CA 1
ATOM 1230 C C . PRO A 1 73 ? 15.714 0.889 5.947 1.00 8.21 70 PRO A C 1
ATOM 1231 O O . PRO A 1 73 ? 15.197 1.457 6.903 1.00 9.51 70 PRO A O 1
ATOM 1242 N N . VAL A 1 74 ? 16.645 1.443 5.176 1.00 8.24 71 VAL A N 1
ATOM 1243 C CA . VAL A 1 74 ? 17.038 2.844 5.342 1.00 8.67 71 VAL A CA 1
ATOM 1244 C C . VAL A 1 74 ? 16.487 3.723 4.210 1.00 8.38 71 VAL A C 1
ATOM 1245 O O . VAL A 1 74 ? 16.953 4.835 4.035 1.00 9.68 71 VAL A O 1
ATOM 1258 N N . VAL A 1 75 ? 15.460 3.252 3.510 1.00 8.50 72 VAL A N 1
ATOM 1259 C CA . VAL A 1 75 ? 14.922 4.000 2.373 1.00 12.23 72 VAL A CA 1
ATOM 1260 C C . VAL A 1 75 ? 14.450 5.379 2.772 1.00 9.44 72 VAL A C 1
ATOM 1261 O O . VAL A 1 75 ? 14.535 6.294 1.965 1.00 11.02 72 VAL A O 1
ATOM 1274 N N A SER A 1 76 ? 14.000 5.484 4.022 0.47 7.42 73 SER A N 1
ATOM 1275 N N B SER A 1 76 ? 13.935 5.537 3.997 0.53 11.82 73 SER A N 1
ATOM 1276 C CA A SER A 1 76 ? 13.620 6.737 4.678 0.47 8.97 73 SER A CA 1
ATOM 1277 C CA B SER A 1 76 ? 13.608 6.857 4.608 0.53 10.83 73 SER A CA 1
ATOM 1278 C C A SER A 1 76 ? 12.278 7.248 4.195 0.47 7.32 73 SER A C 1
ATOM 1279 C C B SER A 1 76 ? 12.362 7.608 4.082 0.53 10.95 73 SER A C 1
ATOM 1280 O O A SER A 1 76 ? 11.382 7.560 4.987 0.47 7.78 73 SER A O 1
ATOM 1281 O O B SER A 1 76 ? 11.521 8.119 4.852 0.53 10.15 73 SER A O 1
ATOM 1296 N N A ASN A 1 77 ? 12.144 7.338 2.882 0.47 9.06 74 ASN A N 1
ATOM 1297 N N B ASN A 1 77 ? 12.270 7.744 2.773 0.53 9.30 74 ASN A N 1
ATOM 1298 C CA A ASN A 1 77 ? 10.959 7.904 2.280 0.47 12.09 74 ASN A CA 1
ATOM 1299 C CA B ASN A 1 77 ? 11.032 8.205 2.180 0.53 8.44 74 ASN A CA 1
ATOM 1300 C C A ASN A 1 77 ? 10.825 7.490 0.830 0.47 7.23 74 ASN A C 1
ATOM 1301 C C B ASN A 1 77 ? 10.911 7.851 0.712 0.53 10.17 74 ASN A C 1
ATOM 1302 O O A ASN A 1 77 ? 11.729 6.930 0.230 0.47 7.32 74 ASN A O 1
ATOM 1303 O O B ASN A 1 77 ? 11.917 7.648 -0.012 0.53 9.99 74 ASN A O 1
ATOM 1324 N N . LEU A 1 78 ? 9.649 7.758 0.294 1.00 9.11 75 LEU A N 1
ATOM 1325 C CA . LEU A 1 78 ? 9.310 7.542 -1.106 1.00 8.73 75 LEU A CA 1
ATOM 1326 C C . LEU A 1 78 ? 8.657 8.839 -1.538 1.00 8.44 75 LEU A C 1
ATOM 1327 O O . LEU A 1 78 ? 7.659 9.256 -0.968 1.00 8.55 75 LEU A O 1
ATOM 1344 N N . ALA A 1 79 ? 9.206 9.491 -2.543 1.00 9.43 76 ALA A N 1
ATOM 1345 C CA . ALA A 1 79 ? 8.620 10.710 -3.062 1.00 9.51 76 ALA A CA 1
ATOM 1346 C C . ALA A 1 79 ? 7.328 10.381 -3.804 1.00 8.43 76 ALA A C 1
ATOM 1347 O O . ALA A 1 79 ? 7.078 9.230 -4.200 1.00 8.82 76 ALA A O 1
ATOM 1354 N N . GLU A 1 80 ? 6.491 11.393 -4.001 1.00 8.40 77 GLU A N 1
ATOM 1355 C CA . GLU A 1 80 ? 5.253 11.157 -4.752 1.00 8.29 77 GLU A CA 1
ATOM 1356 C C . GLU A 1 80 ? 5.567 10.575 -6.129 1.00 7.80 77 GLU A C 1
ATOM 1357 O O . GLU A 1 80 ? 6.469 11.039 -6.828 1.00 10.48 77 GLU A O 1
ATOM 1369 N N . GLY A 1 81 ? 4.840 9.541 -6.522 1.00 8.66 78 GLY A N 1
ATOM 1370 C CA . GLY A 1 81 ? 5.064 8.930 -7.826 1.00 9.50 78 GLY A CA 1
ATOM 1371 C C . GLY A 1 81 ? 6.471 8.414 -8.075 1.00 8.76 78 GLY A C 1
ATOM 1372 O O . GLY A 1 81 ? 6.887 8.291 -9.226 1.00 12.53 78 GLY A O 1
ATOM 1376 N N . ALA A 1 82 ? 7.169 8.087 -7.005 1.00 10.34 79 ALA A N 1
ATOM 1377 C CA . ALA A 1 82 ? 8.591 7.724 -7.097 1.00 12.56 79 ALA A CA 1
ATOM 1378 C C . ALA A 1 82 ? 8.809 6.492 -7.946 1.00 11.02 79 ALA A C 1
ATOM 1379 O O . ALA A 1 82 ? 8.014 5.572 -7.908 1.00 10.93 79 ALA A O 1
ATOM 1386 N N . GLN A 1 83 ? 9.929 6.467 -8.679 1.00 13.90 80 GLN A N 1
ATOM 1387 C CA . GLN A 1 83 ? 10.470 5.194 -9.170 1.00 11.16 80 GLN A CA 1
ATOM 1388 C C . GLN A 1 83 ? 10.849 4.381 -7.934 1.00 10.17 80 GLN A C 1
ATOM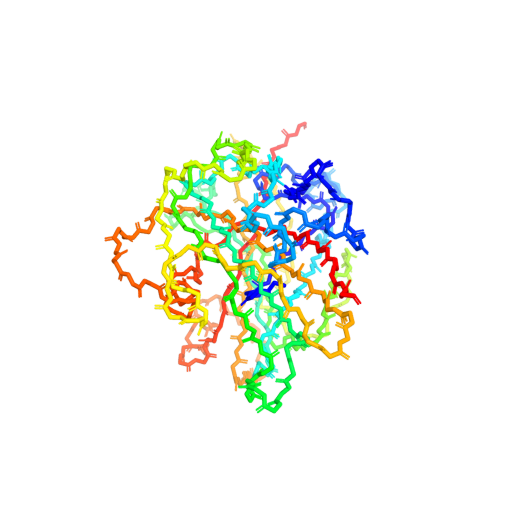 1389 O O . GLN A 1 83 ? 11.452 4.893 -6.978 1.00 13.93 80 GLN A O 1
ATOM 1403 N N . ILE A 1 84 ? 10.414 3.127 -7.912 1.00 11.03 81 ILE A N 1
ATOM 1404 C CA . ILE A 1 84 ? 10.528 2.262 -6.758 1.00 11.32 81 ILE A CA 1
ATOM 1405 C C . ILE A 1 84 ? 11.699 1.299 -6.943 1.00 11.73 81 ILE A C 1
ATOM 1406 O O . ILE A 1 84 ? 11.712 0.543 -7.912 1.00 14.82 81 ILE A O 1
ATOM 1422 N N . PHE A 1 85 ? 12.671 1.333 -6.026 1.00 10.09 82 PHE A N 1
ATOM 1423 C CA . PHE A 1 85 ? 13.828 0.436 -6.048 1.00 11.74 82 PHE A CA 1
ATOM 1424 C C . PHE A 1 85 ? 13.597 -0.629 -5.008 1.00 10.24 82 PHE A C 1
ATOM 1425 O O . PHE A 1 85 ? 14.205 -0.645 -3.926 1.00 13.41 82 PHE A O 1
ATOM 1442 N N . ALA A 1 86 ? 12.657 -1.505 -5.366 1.00 9.90 83 ALA A N 1
ATOM 1443 C CA . ALA A 1 86 ? 12.133 -2.554 -4.523 1.00 9.32 83 ALA A CA 1
ATOM 1444 C C . ALA A 1 86 ? 11.267 -3.416 -5.427 1.00 9.68 83 ALA A C 1
ATOM 1445 O O . ALA A 1 86 ? 11.169 -3.120 -6.629 1.00 14.15 83 ALA A O 1
ATOM 1452 N N . VAL A 1 87 ? 10.582 -4.397 -4.878 1.00 8.40 84 VAL A N 1
ATOM 1453 C CA . VAL A 1 87 ? 9.747 -5.266 -5.689 1.00 9.17 84 VAL A CA 1
ATOM 1454 C C . VAL A 1 87 ? 8.305 -4.838 -5.517 1.00 9.06 84 VAL A C 1
ATOM 1455 O O . VAL A 1 87 ? 7.780 -4.774 -4.414 1.00 10.49 84 VAL A O 1
ATOM 1468 N N . GLN A 1 88 ? 7.611 -4.616 -6.616 1.00 9.03 85 GLN A N 1
ATOM 1469 C CA . GLN A 1 88 ? 6.187 -4.325 -6.526 1.00 9.57 85 GLN A CA 1
ATOM 1470 C C . GLN A 1 88 ? 5.396 -5.585 -6.817 1.00 9.79 85 GLN A C 1
ATOM 1471 O O . GLN A 1 88 ? 5.761 -6.383 -7.682 1.00 11.61 85 GLN A O 1
ATOM 1485 N N . GLY A 1 89 ? 4.340 -5.792 -6.060 1.00 9.78 86 GLY A N 1
ATOM 1486 C CA . GLY A 1 89 ? 3.459 -6.934 -6.262 1.00 10.47 86 GLY A CA 1
ATOM 1487 C C . GLY A 1 89 ? 2.145 -6.544 -6.910 1.00 9.84 86 GLY A C 1
ATOM 1488 O O . GLY A 1 89 ? 1.975 -5.444 -7.413 1.00 10.13 86 GLY A O 1
ATOM 1492 N N . LEU A 1 90 ? 1.221 -7.496 -6.926 1.00 8.99 87 LEU A N 1
ATOM 1493 C CA . LEU A 1 90 ? -0.064 -7.334 -7.599 1.00 8.40 87 LEU A CA 1
ATOM 1494 C C . LEU A 1 90 ? -1.099 -6.677 -6.730 1.00 10.17 87 LEU A C 1
ATOM 1495 O O . LEU A 1 90 ? -1.282 -7.004 -5.568 1.00 12.54 87 LEU A O 1
ATOM 1511 N N . ASN A 1 91 ? -1.778 -5.686 -7.269 1.00 9.13 88 ASN A N 1
ATOM 1512 C CA . ASN A 1 91 ? -2.939 -5.121 -6.625 1.00 8.94 88 ASN A CA 1
ATOM 1513 C C . ASN A 1 91 ? -4.194 -5.913 -7.014 1.00 8.43 88 ASN A C 1
ATOM 1514 O O . ASN A 1 91 ? -4.132 -6.841 -7.821 1.00 9.80 88 ASN A O 1
ATOM 1525 N N . THR A 1 92 ? -5.341 -5.569 -6.448 1.00 8.81 89 THR A N 1
ATOM 1526 C CA . THR A 1 92 ? -6.544 -6.384 -6.665 1.00 9.98 89 THR A CA 1
ATOM 1527 C C . THR A 1 92 ? -7.105 -6.187 -8.071 1.00 12.79 89 THR A C 1
ATOM 1528 O O . THR A 1 92 ? -7.892 -7.014 -8.556 1.00 14.46 89 THR A O 1
ATOM 1539 N N . ALA A 1 93 ? -6.714 -5.103 -8.725 1.00 11.39 90 ALA A N 1
ATOM 1540 C CA . ALA A 1 93 ? -7.050 -4.902 -10.148 1.00 17.68 90 ALA A CA 1
ATOM 1541 C C . ALA A 1 93 ? -6.297 -5.874 -11.052 1.00 18.02 90 ALA A C 1
ATOM 1542 O O . ALA A 1 93 ? -6.604 -5.978 -12.240 1.00 19.74 90 ALA A O 1
ATOM 1549 N N . GLY A 1 94 ? -5.323 -6.594 -10.506 1.00 13.68 91 GLY A N 1
ATOM 1550 C CA . GLY A 1 94 ? -4.543 -7.540 -11.267 1.00 15.95 91 GLY A CA 1
ATOM 1551 C C . GLY A 1 94 ? -3.282 -7.013 -11.936 1.00 14.32 91 GLY A C 1
ATOM 1552 O O . GLY A 1 94 ? -2.672 -7.709 -12.743 1.00 15.29 91 GLY A O 1
ATOM 1556 N N . GLU A 1 95 ? -2.877 -5.800 -11.566 1.00 11.43 92 GLU A N 1
ATOM 1557 C CA . GLU A 1 95 ? -1.702 -5.149 -12.133 1.00 10.73 92 GLU A CA 1
ATOM 1558 C C . GLU A 1 95 ? -0.649 -4.906 -11.076 1.00 9.59 92 GLU A C 1
ATOM 1559 O O . GLU A 1 95 ? -0.925 -4.871 -9.888 1.00 10.61 92 GLU A O 1
ATOM 1571 N N . ILE A 1 96 ? 0.571 -4.720 -11.530 1.00 11.90 93 ILE A N 1
ATOM 1572 C CA . ILE A 1 96 ? 1.685 -4.408 -10.661 1.00 11.67 93 ILE A CA 1
ATOM 1573 C C . ILE A 1 96 ? 1.614 -2.932 -10.290 1.00 11.99 93 ILE A C 1
ATOM 1574 O O . ILE A 1 96 ? 1.244 -2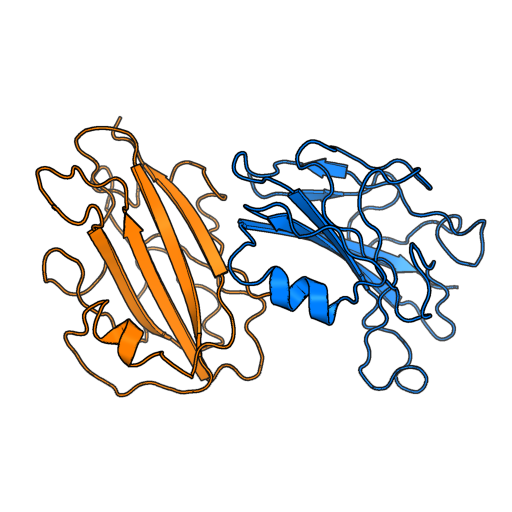.080 -11.113 1.00 16.20 93 ILE A O 1
ATOM 1590 N N . GLY A 1 97 ? 1.931 -2.621 -9.043 1.00 12.06 94 GLY A N 1
ATOM 1591 C CA . GLY A 1 97 ? 2.098 -1.241 -8.637 1.00 12.41 94 GLY A CA 1
ATOM 1592 C C . GLY A 1 97 ? 0.847 -0.585 -8.089 1.00 10.12 94 GLY A C 1
ATOM 1593 O O . GLY A 1 97 ? -0.121 -1.235 -7.709 1.00 9.56 94 GLY A O 1
ATOM 1597 N N . TYR A 1 98 ? 0.897 0.733 -8.023 1.00 11.10 95 TYR A N 1
ATOM 1598 C CA . TYR A 1 98 ? -0.103 1.512 -7.312 1.00 9.43 95 TYR A CA 1
ATOM 1599 C C . TYR A 1 98 ? -1.332 1.722 -8.144 1.00 10.86 95 TYR A C 1
ATOM 1600 O O . TYR A 1 98 ? -1.243 2.099 -9.314 1.00 14.11 95 TYR A O 1
ATOM 1618 N N A CYS A 1 99 ? -2.471 1.491 -7.496 0.57 8.19 96 CYS A N 1
ATOM 1619 N N B CYS A 1 99 ? -2.504 1.440 -7.599 0.43 8.03 96 CYS A N 1
ATOM 1620 C CA A CYS A 1 99 ? -3.813 1.737 -8.017 0.57 8.17 96 CYS A CA 1
ATOM 1621 C CA B CYS A 1 99 ? -3.724 1.891 -8.255 0.43 9.56 96 CYS A CA 1
ATOM 1622 C C A CYS A 1 99 ? -4.375 2.874 -7.159 0.57 9.26 96 CYS A C 1
ATOM 1623 C C B CYS A 1 99 ? -4.447 2.809 -7.287 0.43 7.54 96 CYS A C 1
ATOM 1624 O O A CYS A 1 99 ? -4.402 2.757 -5.936 0.57 7.78 96 CYS A O 1
ATOM 1625 O O B CYS A 1 99 ? -4.658 2.477 -6.113 0.43 9.37 96 CYS A O 1
ATOM 1640 N N . PRO A 1 100 ? -4.793 3.995 -7.767 1.00 7.74 97 PRO A N 1
ATOM 1641 C CA . PRO A 1 100 ? -5.277 5.085 -6.920 1.00 8.32 97 PRO A CA 1
ATOM 1642 C C . PRO A 1 100 ? -6.680 4.857 -6.352 1.00 8.32 97 PRO A C 1
ATOM 1643 O O . PRO A 1 100 ? -7.512 4.188 -6.945 1.00 9.56 97 PRO A O 1
ATOM 1654 N N . PRO A 1 101 ? -6.980 5.466 -5.206 1.00 7.82 98 PRO A N 1
ATOM 1655 C CA . PRO A 1 101 ? -8.364 5.567 -4.745 1.00 6.94 98 PRO A CA 1
ATOM 1656 C C . PRO A 1 101 ? -9.289 6.063 -5.836 1.00 7.65 98 PRO A C 1
ATOM 1657 O O . PRO A 1 101 ? -8.965 7.034 -6.513 1.00 8.48 98 PRO A O 1
ATOM 1668 N N . CYS A 1 102 ? -10.448 5.417 -5.976 1.00 7.33 99 CYS A N 1
ATOM 1669 C CA . CYS A 1 102 ? -11.456 5.848 -6.906 1.00 8.43 99 CYS A CA 1
ATOM 1670 C C . CYS A 1 102 ? -12.823 5.385 -6.378 1.00 7.59 99 CYS A C 1
ATOM 1671 O O . CYS A 1 102 ? -13.546 4.640 -7.038 1.00 9.94 99 CYS A O 1
ATOM 1678 N N . PRO A 1 103 ? -13.180 5.803 -5.162 1.00 7.18 100 PRO A N 1
ATOM 1679 C CA . PRO A 1 103 ? -14.369 5.232 -4.521 1.00 7.06 100 PRO A CA 1
ATOM 1680 C C . PRO A 1 103 ? -15.657 5.732 -5.186 1.00 7.42 100 PRO A C 1
ATOM 1681 O O . PRO A 1 103 ? -15.833 6.947 -5.315 1.00 8.73 100 PRO A O 1
ATOM 1692 N N . PRO A 1 104 ? -16.551 4.831 -5.595 1.00 7.86 101 PRO A N 1
ATOM 1693 C CA . PRO A 1 104 ? -17.723 5.290 -6.337 1.00 9.38 101 PRO A CA 1
ATOM 1694 C C . PRO A 1 104 ? -18.893 5.717 -5.463 1.00 8.52 101 PRO A C 1
ATOM 1695 O O . PRO A 1 104 ? -19.760 6.469 -5.913 1.00 10.36 101 PRO A O 1
ATOM 1706 N N . ASP A 1 105 ? -18.934 5.218 -4.245 1.00 8.36 102 ASP A N 1
ATOM 1707 C CA . ASP A 1 105 ? -20.192 5.164 -3.483 1.00 8.59 102 ASP A CA 1
ATOM 1708 C C . ASP A 1 105 ? -20.242 5.985 -2.208 1.00 8.47 102 ASP A C 1
ATOM 1709 O O . ASP A 1 105 ? -21.337 6.269 -1.697 1.00 10.08 102 ASP A O 1
ATOM 1718 N N . ALA A 1 106 ? -19.085 6.367 -1.686 1.00 7.52 103 ALA A N 1
ATOM 1719 C CA . ALA A 1 106 ? -18.971 6.921 -0.350 1.00 9.01 103 ALA A CA 1
ATOM 1720 C C . ALA A 1 106 ? -17.516 7.293 -0.092 1.00 7.31 103 ALA A C 1
ATOM 1721 O O . ALA A 1 106 ? -16.630 6.988 -0.891 1.00 8.40 103 ALA A O 1
ATOM 1728 N N A LYS A 1 107 ? -17.267 7.966 1.015 0.74 7.66 104 LYS A N 1
ATOM 1729 N N B LYS A 1 107 ? -17.270 7.864 1.079 0.26 10.26 104 LYS A N 1
ATOM 1730 C CA A LYS A 1 107 ? -15.924 8.116 1.557 0.74 7.67 104 LYS A CA 1
ATOM 1731 C CA B LYS A 1 107 ? -15.921 8.112 1.570 0.26 8.87 104 LYS A CA 1
ATOM 1732 C C A LYS A 1 107 ? -15.379 6.742 1.934 0.74 7.31 104 LYS A C 1
ATOM 1733 C C B LYS A 1 107 ? -15.291 6.818 2.089 0.26 8.71 104 LYS A C 1
ATOM 1734 O O A LYS A 1 107 ? -16.073 5.947 2.557 0.74 7.45 104 LYS A O 1
ATOM 1735 O O B LYS A 1 107 ? -15.836 6.160 2.972 0.26 7.46 104 LYS A O 1
ATOM 1772 N N . HIS A 1 108 ? -14.142 6.445 1.533 1.00 7.18 105 HIS A N 1
ATOM 1773 C CA . HIS A 1 108 ? -13.440 5.253 1.969 1.00 7.20 105 HIS A CA 1
ATOM 1774 C C . HIS A 1 108 ? -12.178 5.626 2.751 1.00 7.14 105 HIS A C 1
ATOM 1775 O O . HIS A 1 108 ? -11.595 6.691 2.572 1.00 7.06 105 HIS A O 1
ATOM 1791 N N . ARG A 1 109 ? -11.779 4.692 3.604 1.00 6.39 106 ARG A N 1
ATOM 1792 C CA . ARG A 1 109 ? -10.517 4.737 4.322 1.00 7.74 106 ARG A CA 1
ATOM 1793 C C . ARG A 1 109 ? -9.498 3.863 3.614 1.00 7.32 106 ARG A C 1
ATOM 1794 O O . ARG A 1 109 ? -9.805 2.725 3.256 1.00 9.22 106 ARG A O 1
ATOM 1815 N N . TYR A 1 110 ? -8.303 4.401 3.406 1.00 5.56 107 TYR A N 1
ATOM 1816 C CA . TYR A 1 110 ? -7.201 3.678 2.811 1.00 5.61 107 TYR A CA 1
ATOM 1817 C C . TYR A 1 110 ? -6.119 3.521 3.852 1.00 5.89 107 TYR A C 1
ATOM 1818 O O . TYR A 1 110 ? -5.542 4.494 4.331 1.00 6.91 107 TYR A O 1
ATOM 1836 N N . TYR A 1 111 ? -5.856 2.273 4.206 1.00 6.62 108 TYR A N 1
ATOM 1837 C CA . TYR A 1 111 ? -4.845 1.935 5.201 1.00 6.50 108 TYR A CA 1
ATOM 1838 C C . TYR A 1 111 ? -3.525 1.569 4.537 1.00 7.03 108 TYR A C 1
ATOM 1839 O O . TYR A 1 111 ? -3.494 0.783 3.606 1.00 7.59 108 TYR A O 1
ATOM 1857 N N . PHE A 1 112 ? -2.468 2.179 5.039 1.00 6.46 109 PHE A N 1
ATOM 1858 C CA . PHE A 1 112 ? -1.092 1.950 4.616 1.00 6.95 109 PHE A CA 1
ATOM 1859 C C . PHE A 1 112 ? -0.384 1.283 5.769 1.00 5.67 109 PHE A C 1
ATOM 1860 O O . PHE A 1 112 ? -0.213 1.868 6.853 1.00 7.68 109 PHE A O 1
ATOM 1877 N N . TYR A 1 113 ? 0.027 0.037 5.576 1.00 6.30 110 TYR A N 1
ATOM 1878 C CA . TYR A 1 113 ? 0.730 -0.708 6.605 1.00 6.63 110 TYR A CA 1
ATOM 1879 C C . TYR A 1 113 ? 2.175 -0.912 6.194 1.00 6.30 110 TYR A C 1
ATOM 1880 O O . TYR A 1 113 ? 2.454 -1.431 5.104 1.00 8.17 110 TYR A O 1
ATOM 1898 N N . ALA A 1 114 ? 3.087 -0.520 7.064 1.00 6.27 111 ALA A N 1
ATOM 1899 C CA . ALA A 1 114 ? 4.510 -0.753 6.862 1.00 5.96 111 ALA A CA 1
ATOM 1900 C C . ALA A 1 114 ? 4.959 -1.837 7.829 1.00 6.64 111 ALA A C 1
ATOM 1901 O O . ALA A 1 114 ? 4.594 -1.834 9.014 1.00 7.12 111 ALA A O 1
ATOM 1908 N N . TYR A 1 115 ? 5.780 -2.752 7.332 1.00 6.56 112 TYR A N 1
ATOM 1909 C CA . TYR A 1 115 ? 6.316 -3.842 8.142 1.00 6.54 112 TYR A CA 1
ATOM 1910 C C . TYR A 1 115 ? 7.844 -3.854 7.975 1.00 7.45 112 TYR A C 1
ATOM 1911 O O . TYR A 1 115 ? 8.352 -3.853 6.843 1.00 8.69 112 TYR A O 1
ATOM 1929 N N . ALA A 1 116 ? 8.561 -3.884 9.093 1.00 6.24 113 ALA A N 1
ATOM 1930 C CA . ALA A 1 116 ? 9.992 -4.147 9.070 1.00 6.46 113 ALA A CA 1
ATOM 1931 C C . ALA A 1 116 ? 10.214 -5.641 9.255 1.00 6.23 113 ALA A C 1
ATOM 1932 O O . ALA A 1 116 ? 9.634 -6.234 10.174 1.00 6.33 113 ALA A O 1
ATOM 1939 N N . LEU A 1 117 ? 11.059 -6.247 8.435 1.00 6.18 114 LEU A N 1
ATOM 1940 C CA . LEU A 1 117 ? 11.378 -7.676 8.511 1.00 6.69 114 LEU A CA 1
ATOM 1941 C C . LEU A 1 117 ? 12.829 -7.869 8.881 1.00 8.10 114 LEU A C 1
ATOM 1942 O O . LEU A 1 117 ? 13.668 -7.031 8.555 1.00 8.21 114 LEU A O 1
ATOM 1958 N N . ASP A 1 118 ? 13.124 -9.015 9.501 1.00 7.69 115 ASP A N 1
ATOM 1959 C CA . ASP A 1 118 ? 14.478 -9.381 9.855 1.00 8.95 115 ASP A CA 1
ATOM 1960 C C . ASP A 1 118 ? 15.161 -10.171 8.755 1.00 9.38 115 ASP A C 1
ATOM 1961 O O . ASP A 1 118 ? 16.213 -10.767 8.982 1.00 11.39 115 ASP A O 1
ATOM 1970 N N A VAL A 1 119 ? 14.597 -10.137 7.550 0.47 8.08 116 VAL A N 1
ATOM 1971 N N B VAL A 1 119 ? 14.578 -10.182 7.561 0.53 8.61 116 VAL A N 1
ATOM 1972 C CA A VAL A 1 119 ? 15.083 -10.935 6.418 0.47 9.51 116 VAL A CA 1
ATOM 1973 C CA B VAL A 1 119 ? 15.151 -10.885 6.408 0.53 9.71 116 VAL A CA 1
ATOM 1974 C C A VAL A 1 119 ? 14.754 -10.245 5.097 0.47 6.88 116 VAL A C 1
ATOM 1975 C C B VAL A 1 119 ? 14.881 -10.112 5.132 0.53 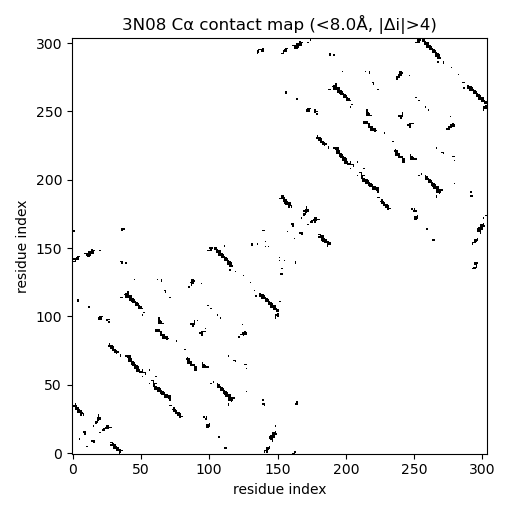6.70 116 VAL A C 1
ATOM 1976 O O A VAL A 1 119 ? 13.786 -9.467 5.038 0.47 6.60 116 VAL A O 1
ATOM 1977 O O B VAL A 1 119 ? 14.076 -9.173 5.137 0.53 7.69 116 VAL A O 1
ATOM 2002 N N . VAL A 1 120 ? 15.549 -10.513 4.062 1.00 7.82 117 VAL A N 1
ATOM 2003 C CA . VAL A 1 120 ? 15.238 -10.116 2.705 1.00 7.72 117 VAL A CA 1
ATOM 2004 C C . VAL A 1 120 ? 14.486 -11.300 2.088 1.00 8.79 117 VAL A C 1
ATOM 2005 O O . VAL A 1 120 ? 14.956 -12.442 2.161 1.00 9.93 117 VAL A O 1
ATOM 2019 N N . LEU A 1 121 ? 13.336 -11.050 1.478 1.00 8.11 118 LEU A N 1
ATOM 2020 C CA . LEU A 1 121 ? 12.548 -12.126 0.869 1.00 8.52 118 LEU A CA 1
ATOM 2021 C C . LEU A 1 121 ? 13.070 -12.427 -0.534 1.00 8.17 118 LEU A C 1
ATOM 2022 O O . LEU A 1 121 ? 13.820 -11.659 -1.109 1.00 8.43 118 LEU A O 1
ATOM 2038 N N . SER A 1 122 ? 12.665 -13.558 -1.088 1.00 8.45 119 SER A N 1
ATOM 2039 C CA . SER A 1 122 ? 13.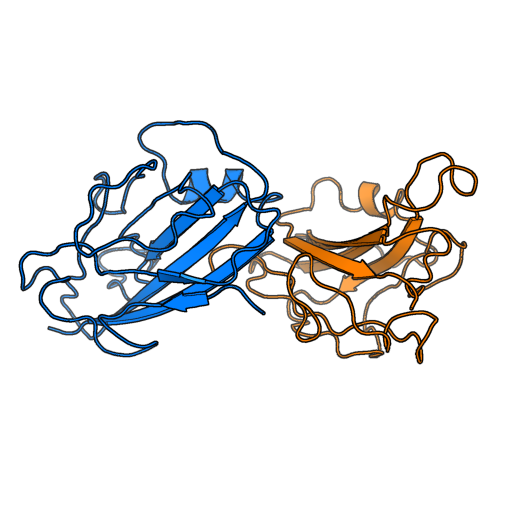053 -13.890 -2.446 1.00 9.98 119 SER A CA 1
ATOM 2040 C C . SER A 1 122 ? 12.458 -12.902 -3.454 1.00 8.13 119 SER A C 1
ATOM 2041 O O . SER A 1 122 ? 11.343 -12.432 -3.289 1.00 10.24 119 SER A O 1
ATOM 2049 N N . ASP A 1 123 ? 13.239 -12.577 -4.469 1.00 9.10 120 ASP A N 1
ATOM 2050 C CA . ASP A 1 123 ? 12.878 -11.688 -5.571 1.00 12.15 120 ASP A CA 1
ATOM 2051 C C . ASP A 1 123 ? 11.947 -12.465 -6.501 1.00 10.35 120 ASP A C 1
ATOM 2052 O O . ASP A 1 123 ? 12.405 -13.392 -7.149 1.00 13.76 120 ASP A O 1
ATOM 2061 N N . GLU A 1 124 ? 10.655 -12.130 -6.544 1.00 10.61 121 GLU A N 1
ATOM 2062 C CA . GLU A 1 124 ? 9.695 -12.889 -7.340 1.00 9.89 121 GLU A CA 1
ATOM 2063 C C . GLU A 1 124 ? 8.744 -11.971 -8.093 1.00 12.61 121 GLU A C 1
ATOM 2064 O O . GLU A 1 124 ? 8.532 -10.826 -7.707 1.00 13.01 121 GLU A O 1
ATOM 2076 N N . GLU A 1 125 ? 8.150 -12.499 -9.153 1.00 15.64 122 GLU A N 1
ATOM 2077 C CA . GLU A 1 125 ? 7.203 -11.763 -9.959 1.00 16.64 122 GLU A CA 1
ATOM 2078 C C . GLU A 1 125 ? 5.779 -12.114 -9.561 1.00 14.23 122 GLU A C 1
ATOM 2079 O O . GLU A 1 125 ? 5.503 -13.213 -9.103 1.00 18.06 122 GLU A O 1
ATOM 2091 N N . GLY A 1 126 ? 4.884 -11.150 -9.704 1.00 16.16 123 GLY A N 1
ATOM 2092 C CA . GLY A 1 126 ? 3.459 -11.381 -9.531 1.00 15.86 123 GLY A CA 1
ATOM 2093 C C . GLY A 1 126 ? 3.044 -11.764 -8.125 1.00 15.50 123 GLY A C 1
ATOM 2094 O O . GLY A 1 126 ? 2.133 -12.572 -7.923 1.00 17.22 123 GLY A O 1
ATOM 2098 N N . VAL A 1 127 ? 3.715 -11.198 -7.137 1.00 12.15 124 VAL A N 1
ATOM 2099 C CA . VAL A 1 127 ? 3.498 -11.592 -5.755 1.00 11.13 124 VAL A CA 1
ATOM 2100 C C . VAL A 1 127 ? 2.186 -10.990 -5.274 1.00 11.17 124 VAL A C 1
ATOM 2101 O O . VAL A 1 127 ? 1.932 -9.801 -5.428 1.00 13.08 124 VAL A O 1
ATOM 2114 N N . THR A 1 128 ? 1.317 -11.824 -4.726 1.00 9.76 125 THR A N 1
ATOM 2115 C CA . THR A 1 128 ? 0.073 -11.354 -4.148 1.00 11.51 125 THR A CA 1
ATOM 2116 C C . THR A 1 128 ? 0.232 -11.074 -2.648 1.00 9.77 125 THR A C 1
ATOM 2117 O O . THR A 1 128 ? 1.163 -11.562 -1.998 1.00 10.04 125 THR A O 1
ATOM 2128 N N . LYS A 1 129 ? -0.708 -10.316 -2.090 1.00 9.01 126 LYS A N 1
ATOM 2129 C CA . LYS A 1 129 ? -0.728 -10.060 -0.661 1.00 8.77 126 LYS A CA 1
ATOM 2130 C C . LYS A 1 129 ? -0.675 -11.346 0.120 1.00 9.76 126 LYS A C 1
ATOM 2131 O O . LYS A 1 129 ? 0.058 -11.429 1.107 1.00 8.98 126 LYS A O 1
ATOM 2150 N N . GLU A 1 130 ? -1.477 -12.325 -0.277 1.00 8.72 127 GLU A N 1
ATOM 2151 C CA . GLU A 1 130 ? -1.548 -13.562 0.486 1.00 9.72 127 GLU A CA 1
ATOM 2152 C C . GLU A 1 130 ? -0.196 -14.274 0.525 1.00 9.10 127 GLU A C 1
ATOM 2153 O O . GLU A 1 130 ? 0.233 -14.725 1.595 1.00 9.83 127 GLU A O 1
ATOM 2165 N N . GLN A 1 131 ? 0.492 -14.358 -0.611 1.00 9.20 128 GLN A N 1
ATOM 2166 C CA . GLN A 1 131 ? 1.808 -15.005 -0.676 1.00 10.63 128 GLN A CA 1
ATOM 2167 C C . GLN A 1 131 ? 2.824 -14.249 0.164 1.00 9.62 128 GLN A C 1
ATOM 2168 O O . GLN A 1 131 ? 3.627 -14.856 0.882 1.00 10.55 128 GLN A O 1
ATOM 2182 N N . LEU A 1 132 ? 2.766 -12.920 0.092 1.00 8.49 129 LEU A N 1
ATOM 2183 C CA . LEU A 1 132 ? 3.679 -12.063 0.812 1.00 9.18 129 LEU A CA 1
ATOM 2184 C C . LEU A 1 132 ? 3.498 -12.245 2.315 1.00 7.93 129 LEU A C 1
ATOM 2185 O O . LEU A 1 132 ? 4.472 -12.481 3.056 1.00 9.66 129 LEU A O 1
ATOM 2201 N N . LEU A 1 133 ? 2.262 -12.195 2.799 1.00 8.18 130 LEU A N 1
ATOM 2202 C CA . LEU A 1 133 ? 2.010 -12.341 4.219 1.00 9.42 130 LEU A CA 1
ATOM 2203 C C . LEU A 1 133 ? 2.396 -13.723 4.725 1.00 8.97 130 LEU A C 1
ATOM 2204 O O . LEU A 1 133 ? 2.893 -13.873 5.850 1.00 8.70 130 LEU A O 1
ATOM 2220 N N . GLU A 1 134 ? 2.154 -14.747 3.931 1.00 8.13 131 GLU A N 1
ATOM 2221 C CA . GLU A 1 134 ? 2.522 -16.098 4.337 1.00 10.23 131 GLU A CA 1
ATOM 2222 C C . GLU A 1 134 ? 4.033 -16.182 4.541 1.00 9.40 131 GLU A C 1
ATOM 2223 O O . GLU A 1 134 ? 4.499 -16.821 5.491 1.00 11.88 131 GLU A O 1
ATOM 2235 N N . ALA A 1 135 ? 4.820 -15.524 3.685 1.00 8.39 132 ALA A N 1
ATOM 2236 C CA . ALA A 1 135 ? 6.279 -15.537 3.825 1.00 11.04 132 ALA A CA 1
ATOM 2237 C C . ALA A 1 135 ? 6.754 -14.647 4.976 1.00 8.17 132 ALA A C 1
ATOM 2238 O O . ALA A 1 135 ? 7.805 -14.893 5.579 1.00 10.44 132 ALA A O 1
ATOM 2245 N N . MET A 1 136 ? 6.010 -13.579 5.274 1.00 8.51 133 MET A N 1
ATOM 2246 C CA . MET A 1 136 ? 6.427 -12.638 6.318 1.00 9.41 133 MET A CA 1
ATOM 2247 C C . MET A 1 136 ? 6.263 -13.223 7.732 1.00 9.32 133 MET A C 1
ATOM 2248 O O . MET A 1 136 ? 6.980 -12.812 8.644 1.00 9.40 133 MET A O 1
ATOM 2262 N N . ASP A 1 137 ? 5.330 -14.158 7.939 1.00 9.45 134 ASP A N 1
ATOM 2263 C CA . ASP A 1 137 ? 5.055 -14.678 9.278 1.00 9.03 134 ASP A CA 1
ATOM 2264 C C . ASP A 1 137 ? 6.349 -15.269 9.833 1.00 10.57 134 ASP A C 1
ATOM 2265 O O . ASP A 1 137 ? 7.008 -16.101 9.190 1.00 10.29 134 ASP A O 1
ATOM 2274 N N . GLY A 1 138 ? 6.713 -14.867 11.052 1.00 11.44 135 GLY A N 1
ATOM 2275 C CA . GLY A 1 138 ? 7.954 -15.304 11.670 1.00 10.04 135 GLY A CA 1
ATOM 2276 C C . GLY A 1 138 ? 9.109 -14.338 11.457 1.00 9.82 135 GLY A C 1
ATOM 2277 O O . GLY A 1 138 ? 10.212 -14.576 11.978 1.00 12.65 135 GLY A O 1
ATOM 2281 N N . HIS A 1 139 ? 8.903 -13.292 10.661 1.00 8.76 136 HIS A N 1
ATOM 2282 C CA . HIS A 1 139 ? 9.960 -12.346 10.303 1.00 8.35 136 HIS A CA 1
ATOM 2283 C C . HIS A 1 139 ? 9.637 -10.897 10.573 1.00 7.21 136 HIS A C 1
ATOM 2284 O O . HIS A 1 139 ? 10.499 -10.037 10.397 1.00 8.49 136 HIS A O 1
ATOM 2299 N N . ILE A 1 140 ? 8.414 -10.581 10.971 1.00 7.51 137 ILE A N 1
ATOM 2300 C CA . ILE A 1 140 ? 8.027 -9.214 11.206 1.00 7.70 137 ILE A CA 1
ATOM 2301 C C . ILE A 1 140 ? 8.597 -8.775 12.548 1.00 7.05 137 ILE A C 1
ATOM 2302 O O . ILE A 1 140 ? 8.371 -9.411 13.579 1.00 9.12 137 ILE A O 1
ATOM 2318 N N . ILE A 1 141 ? 9.299 -7.644 12.572 1.00 7.08 138 ILE A N 1
ATOM 2319 C CA . ILE A 1 141 ? 9.828 -7.106 13.826 1.00 7.89 138 ILE A CA 1
ATOM 2320 C C . ILE A 1 141 ? 9.283 -5.722 14.155 1.00 7.73 138 ILE A C 1
ATOM 2321 O O . ILE A 1 141 ? 9.539 -5.248 15.259 1.00 8.49 138 ILE A O 1
ATOM 2337 N N . ALA A 1 142 ? 8.554 -5.074 13.252 1.00 6.49 139 ALA A N 1
ATOM 2338 C CA . ALA A 1 142 ? 7.812 -3.868 13.600 1.00 6.85 139 ALA A CA 1
ATOM 2339 C C . ALA A 1 142 ? 6.743 -3.616 12.576 1.00 7.41 139 ALA A C 1
ATOM 2340 O O . ALA A 1 142 ? 6.872 -4.021 11.426 1.00 7.50 139 ALA A O 1
ATOM 2347 N N . THR A 1 143 ? 5.704 -2.890 12.996 1.00 6.67 140 THR A N 1
ATOM 2348 C CA . THR A 1 143 ? 4.577 -2.527 12.147 1.00 7.52 140 THR A CA 1
ATOM 2349 C C . THR A 1 143 ? 4.206 -1.082 12.418 1.00 7.02 140 THR A C 1
ATOM 2350 O O . THR A 1 143 ? 4.232 -0.640 13.564 1.00 8.95 140 THR A O 1
ATOM 2361 N N . ALA A 1 144 ? 3.845 -0.371 11.367 1.00 6.94 141 ALA A N 1
ATOM 2362 C CA . ALA A 1 144 ? 3.323 0.985 11.507 1.00 7.92 141 ALA A CA 1
ATOM 2363 C C . ALA A 1 144 ? 2.165 1.170 10.562 1.00 7.00 141 ALA A C 1
ATOM 2364 O O . ALA A 1 144 ? 2.067 0.499 9.528 1.00 8.76 141 ALA A O 1
ATOM 2371 N N . GLU A 1 145 ? 1.254 2.072 10.928 1.00 7.41 142 GLU A N 1
ATOM 2372 C CA . GLU A 1 145 ? 0.020 2.299 10.180 1.00 7.29 142 GLU A CA 1
ATOM 2373 C C . GLU A 1 145 ? -0.200 3.775 9.904 1.00 7.71 142 GLU A C 1
ATOM 2374 O O . GLU A 1 145 ? -0.033 4.604 10.800 1.00 8.18 142 GLU A O 1
ATOM 2386 N N . LEU A 1 146 ? -0.577 4.078 8.675 1.00 6.51 143 LEU A N 1
ATOM 2387 C CA . LEU A 1 146 ? -1.065 5.395 8.299 1.00 6.63 143 LEU A CA 1
ATOM 2388 C C . LEU A 1 146 ? -2.413 5.170 7.611 1.00 6.71 143 LEU A C 1
ATOM 2389 O O . LEU A 1 146 ? -2.606 4.150 6.963 1.00 9.12 143 LEU A O 1
ATOM 2405 N N . MET A 1 147 ? -3.360 6.084 7.775 1.00 6.31 144 MET A N 1
ATOM 2406 C CA . MET A 1 147 ? -4.634 5.996 7.060 1.00 6.88 144 MET A CA 1
ATOM 2407 C C . MET A 1 147 ? -4.959 7.365 6.507 1.00 6.20 144 MET A C 1
ATOM 2408 O O . MET A 1 147 ? -4.686 8.375 7.150 1.00 6.46 144 MET A O 1
ATOM 2422 N N . GLY A 1 148 ? -5.521 7.385 5.305 1.00 5.95 145 GLY A N 1
ATOM 2423 C CA . GLY A 1 148 ? -6.100 8.608 4.781 1.00 7.45 145 GLY A CA 1
ATOM 2424 C C . GLY A 1 148 ? -7.396 8.236 4.093 1.00 6.32 145 GLY A C 1
ATOM 2425 O O . GLY A 1 148 ? -7.617 7.081 3.753 1.00 7.71 145 GLY A O 1
ATOM 2429 N N . THR A 1 149 ? -8.275 9.218 3.909 1.00 5.62 146 THR A N 1
ATOM 2430 C CA . THR A 1 149 ? -9.581 8.989 3.300 1.00 6.96 146 THR A CA 1
ATOM 2431 C C . THR A 1 149 ? -9.656 9.576 1.885 1.00 5.49 146 THR A C 1
ATOM 2432 O O . THR A 1 149 ? -8.882 10.443 1.507 1.00 6.03 146 THR A O 1
ATOM 2443 N N . TYR A 1 150 ? -10.613 9.109 1.103 1.00 5.81 147 TYR A N 1
ATOM 2444 C CA . TYR A 1 150 ? -10.927 9.758 -0.152 1.00 6.71 147 TYR A CA 1
ATOM 2445 C C . TYR A 1 150 ? -12.423 9.671 -0.365 1.00 6.68 147 TYR A C 1
ATOM 2446 O O . TYR A 1 150 ? -13.049 8.623 -0.116 1.00 7.85 147 TYR A O 1
ATOM 2464 N N . GLU A 1 151 ? -12.987 10.761 -0.872 1.00 7.38 148 GLU A N 1
ATOM 2465 C CA . GLU A 1 151 ? -14.402 10.844 -1.208 1.00 9.34 148 GLU A CA 1
ATOM 2466 C C . GLU A 1 151 ? -14.515 11.694 -2.448 1.00 8.45 148 GLU A C 1
ATOM 2467 O O . GLU A 1 151 ? -14.020 12.831 -2.473 1.00 12.66 148 GLU A O 1
ATOM 2479 N N . LYS A 1 152 ? -15.166 11.199 -3.476 1.00 10.22 149 LYS A N 1
ATOM 2480 C CA . LYS A 1 152 ? -15.426 12.046 -4.635 1.00 11.71 149 LYS A CA 1
ATOM 2481 C C . LYS A 1 152 ? -16.456 13.136 -4.263 1.00 15.86 149 LYS A C 1
ATOM 2482 O O . LYS A 1 152 ? -17.468 12.853 -3.612 1.00 21.77 149 LYS A O 1
ATOM 2501 N N . SER B 1 1 ? -3.288 -4.036 11.368 1.00 12.14 -2 SER 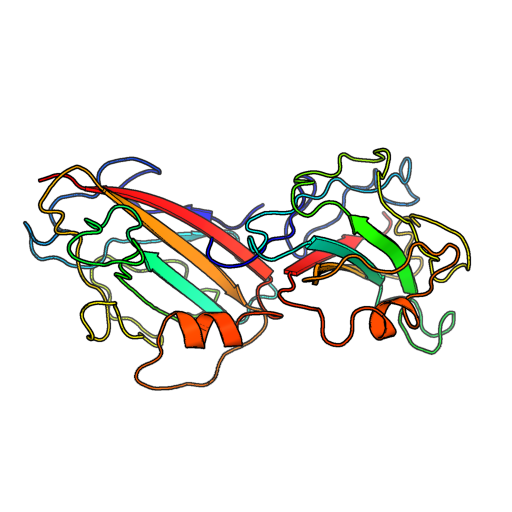B N 1
ATOM 2502 C CA . SER B 1 1 ? -2.389 -4.524 10.296 1.00 11.20 -2 SER B CA 1
ATOM 2503 C C . SER B 1 1 ? -2.896 -5.874 9.833 1.00 12.68 -2 SER B C 1
ATOM 2504 O O . SER B 1 1 ? -3.918 -6.372 10.336 1.00 12.16 -2 SER B O 1
ATOM 2514 N N . ASN B 1 2 ? -2.177 -6.457 8.878 1.00 9.98 -1 ASN B N 1
ATOM 2515 C CA . ASN B 1 2 ? -2.523 -7.732 8.287 1.00 9.45 -1 ASN B CA 1
ATOM 2516 C C . ASN B 1 2 ? -1.945 -8.921 9.019 1.00 10.75 -1 ASN B C 1
ATOM 2517 O O . ASN B 1 2 ? -2.155 -10.062 8.596 1.00 10.86 -1 ASN B O 1
ATOM 2528 N N . ALA B 1 3 ? -1.212 -8.689 10.109 1.00 8.87 0 ALA B N 1
ATOM 2529 C CA . ALA B 1 3 ? -0.516 -9.772 10.790 1.00 8.02 0 ALA B CA 1
ATOM 2530 C C . ALA B 1 3 ? -0.504 -9.506 12.267 1.00 7.83 0 ALA B C 1
ATOM 2531 O O . ALA B 1 3 ? -0.403 -8.356 12.703 1.00 10.40 0 ALA B O 1
ATOM 2538 N N . MET B 1 4 ? -0.555 -10.562 13.059 1.00 8.69 1 MET B N 1
ATOM 2539 C CA . MET B 1 4 ? -0.590 -10.450 14.507 1.00 8.70 1 MET B CA 1
ATOM 2540 C C . MET B 1 4 ? 0.636 -9.699 14.985 1.00 8.60 1 MET B C 1
ATOM 2541 O O . MET B 1 4 ? 1.732 -9.911 14.480 1.00 10.13 1 MET B O 1
ATOM 2555 N N . GLN B 1 5 ? 0.451 -8.866 16.006 1.00 9.03 2 GLN B N 1
ATOM 2556 C CA . GLN B 1 5 ? 1.495 -8.059 16.597 1.00 8.15 2 GLN B CA 1
ATOM 2557 C C . GLN B 1 5 ? 1.646 -8.373 18.074 1.00 9.47 2 GLN B C 1
ATOM 2558 O O . GLN B 1 5 ? 0.656 -8.658 18.784 1.00 9.02 2 GLN B O 1
ATOM 2572 N N . LEU B 1 6 ? 2.884 -8.256 18.547 1.00 7.48 3 LEU B N 1
ATOM 2573 C CA . LEU B 1 6 ? 3.201 -8.288 19.961 1.00 7.10 3 LEU B CA 1
ATOM 2574 C C . LEU B 1 6 ? 4.088 -7.092 20.215 1.00 8.78 3 LEU B C 1
ATOM 2575 O O . LEU B 1 6 ? 5.189 -6.987 19.650 1.00 8.89 3 LEU B O 1
ATOM 2591 N N . THR B 1 7 ? 3.610 -6.172 21.043 1.00 8.60 4 THR B N 1
ATOM 2592 C CA . THR B 1 7 ? 4.318 -4.929 21.320 1.00 8.32 4 THR B CA 1
ATOM 2593 C C . THR B 1 7 ? 4.294 -4.649 22.812 1.00 7.68 4 THR B C 1
ATOM 2594 O O . THR B 1 7 ? 3.611 -5.330 23.562 1.00 8.80 4 THR B O 1
ATOM 2605 N N . SER B 1 8 ? 5.052 -3.644 23.228 1.00 7.62 5 SER B N 1
ATOM 2606 C CA . SER B 1 8 ? 5.062 -3.188 24.590 1.00 8.57 5 SER B CA 1
ATOM 2607 C C . SER B 1 8 ? 5.104 -1.677 24.623 1.00 10.55 5 SER B C 1
ATOM 2608 O O . SER B 1 8 ? 5.872 -1.047 23.897 1.00 11.23 5 SER B O 1
ATOM 2616 N N . GLN B 1 9 ? 4.268 -1.086 25.474 1.00 10.67 6 GLN B N 1
ATOM 2617 C CA . GLN B 1 9 ? 4.323 0.352 25.704 1.00 12.33 6 GLN B CA 1
ATOM 2618 C C . GLN B 1 9 ? 5.641 0.766 26.350 1.00 12.66 6 GLN B C 1
ATOM 2619 O O . GLN B 1 9 ? 6.018 1.938 26.287 1.00 15.62 6 GLN B O 1
ATOM 2633 N N . ALA B 1 10 ? 6.360 -0.193 26.921 1.00 10.80 7 ALA B N 1
ATOM 2634 C CA . ALA B 1 10 ? 7.558 0.086 27.689 1.00 11.99 7 ALA B CA 1
ATOM 2635 C C . ALA B 1 10 ? 8.822 0.144 26.837 1.00 11.07 7 ALA B C 1
ATOM 2636 O O . ALA B 1 10 ? 9.834 0.728 27.279 1.00 12.19 7 ALA B O 1
ATOM 2643 N N . PHE B 1 11 ? 8.827 -0.467 25.653 1.00 8.91 8 PHE B N 1
ATOM 2644 C CA . PHE B 1 11 ? 10.023 -0.474 24.815 1.00 9.42 8 PHE B CA 1
ATOM 2645 C C . PHE B 1 11 ? 9.669 -0.934 23.421 1.00 9.16 8 PHE B C 1
ATOM 2646 O O . PHE B 1 11 ? 8.792 -1.784 23.236 1.00 9.81 8 PHE B O 1
ATOM 2663 N N A SER B 1 12 ? 10.391 -0.380 22.453 0.62 10.03 9 SER B N 1
ATOM 2664 N N B SER B 1 12 ? 10.346 -0.374 22.426 0.38 10.21 9 SER B N 1
ATOM 2665 C CA A SER B 1 12 ? 10.271 -0.774 21.062 0.62 10.95 9 SER B CA 1
ATOM 2666 C CA B SER B 1 12 ? 10.171 -0.851 21.066 0.38 10.98 9 SER B CA 1
ATOM 2667 C C A SER B 1 12 ? 11.303 -1.850 20.713 0.62 8.47 9 SER B C 1
ATOM 2668 C C B SER B 1 12 ? 11.286 -1.832 20.701 0.38 8.92 9 SER B C 1
ATOM 2669 O O A SER B 1 12 ? 12.242 -2.097 21.471 0.62 10.45 9 SER B O 1
ATOM 2670 O O B SER B 1 12 ? 12.254 -2.006 21.440 0.38 9.22 9 SER B O 1
ATOM 2685 N N . TYR B 1 13 ? 11.127 -2.465 19.550 1.00 9.20 10 TYR B N 1
ATOM 2686 C CA . TYR B 1 13 ? 11.971 -3.582 19.154 1.00 8.79 10 TYR B CA 1
ATOM 2687 C C . TYR B 1 13 ? 13.464 -3.217 19.193 1.00 8.12 10 TYR B C 1
ATOM 2688 O O . TYR B 1 13 ? 13.905 -2.272 18.557 1.00 10.07 10 TYR B O 1
ATOM 2707 N N . GLY B 1 14 ? 14.215 -4.013 19.939 1.00 9.24 11 GLY B N 1
ATOM 2708 C CA . GLY B 1 14 ? 15.658 -3.869 20.009 1.00 9.95 11 GLY B CA 1
ATOM 2709 C C . GLY B 1 14 ? 16.114 -2.779 20.959 1.00 9.39 11 GLY B C 1
ATOM 2710 O O . GLY B 1 14 ? 17.317 -2.514 21.010 1.00 10.93 11 GLY B O 1
ATOM 2714 N N . ARG B 1 15 ? 15.202 -2.148 21.683 1.00 9.33 12 ARG B N 1
ATOM 2715 C CA . ARG B 1 15 ? 15.565 -1.069 22.610 1.00 9.70 12 ARG B CA 1
ATOM 2716 C C . ARG B 1 15 ? 15.622 -1.597 24.040 1.00 8.37 12 ARG B C 1
ATOM 2717 O O . ARG B 1 15 ? 15.178 -2.697 24.305 1.00 9.98 12 ARG B O 1
ATOM 2738 N N . PRO B 1 16 ? 16.192 -0.814 24.947 1.00 9.29 13 PRO B N 1
ATOM 2739 C CA . PRO B 1 16 ? 16.334 -1.281 26.329 1.00 10.18 13 PRO B CA 1
ATOM 2740 C C . PRO B 1 16 ? 15.003 -1.438 27.048 1.00 10.32 13 PRO B C 1
ATOM 2741 O O . PRO B 1 16 ? 14.131 -0.545 26.993 1.00 11.25 13 PRO B O 1
ATOM 2752 N N . ILE B 1 17 ? 14.843 -2.567 27.733 1.00 9.61 14 ILE B N 1
ATOM 2753 C CA . ILE B 1 17 ? 13.736 -2.792 28.651 1.00 9.45 14 ILE B CA 1
ATOM 2754 C C . ILE B 1 17 ? 13.984 -1.949 29.899 1.00 9.11 14 ILE B C 1
ATOM 2755 O O . ILE B 1 17 ? 15.088 -1.988 30.454 1.00 11.00 14 ILE B O 1
ATOM 2771 N N . PRO B 1 18 ? 12.984 -1.163 30.354 1.00 8.98 15 PRO B N 1
ATOM 2772 C CA . PRO B 1 18 ? 13.204 -0.358 31.564 1.00 10.10 15 PRO B CA 1
ATOM 2773 C C . PRO B 1 18 ? 13.614 -1.162 32.783 1.00 10.27 15 PRO B C 1
ATOM 2774 O O . PRO B 1 18 ? 13.243 -2.322 32.981 1.00 10.43 15 PRO B O 1
ATOM 2785 N N . LYS B 1 19 ? 14.391 -0.494 33.626 1.00 10.34 16 LYS B N 1
ATOM 2786 C CA . LYS B 1 19 ? 14.969 -1.085 34.818 1.00 11.72 16 LYS B CA 1
ATOM 2787 C C . LYS B 1 19 ? 13.930 -1.761 35.718 1.00 11.18 16 LYS B C 1
ATOM 2788 O O . LYS B 1 19 ? 14.208 -2.778 36.348 1.00 12.23 16 LYS B O 1
ATOM 2807 N N A LYS B 1 20 ? 12.737 -1.175 35.781 1.00 11.57 17 LYS B N 1
ATOM 2808 N N B LYS B 1 20 ? 12.729 -1.190 35.735 0.00 14.34 17 LYS B N 1
ATOM 2809 C CA A LYS B 1 20 ? 11.651 -1.662 36.624 1.00 12.96 17 LYS B CA 1
ATOM 2810 C CA B LYS B 1 20 ? 11.631 -1.659 36.576 0.00 17.55 17 LYS B CA 1
ATOM 2811 C C A LYS B 1 20 ? 11.352 -3.166 36.405 1.00 12.86 17 LYS B C 1
ATOM 2812 C C B LYS B 1 20 ? 11.313 -3.142 36.388 0.00 12.87 17 LYS B C 1
ATOM 2813 O O A LYS B 1 20 ? 10.891 -3.861 37.309 1.00 12.58 17 LYS B O 1
ATOM 2814 O O B LYS B 1 20 ? 10.831 -3.801 37.307 0.00 12.55 17 LYS B O 1
ATOM 2851 N N . TYR B 1 21 ? 11.575 -3.657 35.192 1.00 9.54 18 TYR B N 1
ATOM 2852 C CA . TYR B 1 21 ? 11.212 -5.040 34.837 1.00 9.46 18 TYR B CA 1
ATOM 2853 C C . TYR B 1 21 ? 12.394 -5.992 34.985 1.00 11.19 18 TYR B C 1
ATOM 2854 O O . TYR B 1 21 ? 12.259 -7.196 34.729 1.00 10.34 18 TYR B O 1
ATOM 2873 N N . SER B 1 22 ? 13.535 -5.469 35.446 1.00 9.63 19 SER B N 1
ATOM 2874 C CA . SER B 1 22 ? 14.733 -6.251 35.655 1.00 9.55 19 SER B CA 1
ATOM 2875 C C . SER B 1 22 ? 14.965 -6.525 37.143 1.00 10.18 19 SER B C 1
ATOM 2876 O O . SER B 1 22 ? 14.274 -5.994 37.988 1.00 10.42 19 SER B O 1
ATOM 2884 N N . CYS B 1 23 ? 16.001 -7.290 37.450 1.00 11.23 20 CYS B N 1
ATOM 2885 C CA . CYS B 1 23 ? 16.359 -7.528 38.822 1.00 10.59 20 CYS B CA 1
ATOM 2886 C C . CYS B 1 23 ? 16.858 -6.264 39.501 1.00 12.71 20 CYS B C 1
ATOM 2887 O O . CYS B 1 23 ? 16.946 -6.259 40.723 1.00 13.49 20 CYS B O 1
ATOM 2894 N N . GLN B 1 24 ? 17.225 -5.228 38.750 1.00 11.45 21 GLN B N 1
ATOM 2895 C CA . GLN B 1 24 ? 17.665 -3.960 39.351 1.00 12.30 21 GLN B CA 1
ATOM 2896 C C . GLN B 1 24 ? 16.524 -3.063 39.796 1.00 15.51 21 GLN B C 1
ATOM 2897 O O . GLN B 1 24 ? 16.763 -2.063 40.481 1.00 15.99 21 GLN B O 1
ATOM 2911 N N . GLY B 1 25 ? 15.299 -3.401 39.417 1.00 14.23 22 GLY B N 1
ATOM 2912 C CA . GLY B 1 25 ? 14.126 -2.678 39.870 1.00 15.21 22 GLY B CA 1
ATOM 2913 C C . GLY B 1 25 ? 13.254 -3.647 40.634 1.00 16.60 22 GLY B C 1
ATOM 2914 O O . GLY B 1 25 ? 13.733 -4.624 41.204 1.00 15.54 22 GLY B O 1
ATOM 2918 N N . VAL B 1 26 ? 11.957 -3.397 40.617 1.00 14.87 23 VAL B N 1
ATOM 2919 C CA . VAL B 1 26 ? 11.035 -4.288 41.309 1.00 13.11 23 VAL B CA 1
ATOM 2920 C C . VAL B 1 26 ? 10.941 -5.693 40.652 1.00 15.76 23 VAL B C 1
ATOM 2921 O O . VAL B 1 26 ? 10.575 -6.675 41.294 1.00 16.63 23 VAL B O 1
ATOM 2934 N N . GLY B 1 27 ? 11.297 -5.786 39.380 1.00 11.65 24 GLY B N 1
ATOM 2935 C CA . GLY B 1 27 ? 11.381 -7.063 38.701 1.00 13.41 24 GLY B CA 1
ATOM 2936 C C . GLY B 1 27 ? 10.046 -7.656 38.306 1.00 13.76 24 GLY B C 1
ATOM 2937 O O . GLY B 1 27 ? 9.902 -8.870 38.203 1.00 13.28 24 GLY B O 1
ATOM 2941 N N . ILE B 1 28 ? 9.059 -6.810 38.072 1.00 11.17 25 ILE B N 1
ATOM 2942 C CA . ILE B 1 28 ? 7.755 -7.304 37.649 1.00 11.74 25 ILE B CA 1
ATOM 2943 C C . ILE B 1 28 ? 7.714 -7.512 36.140 1.00 8.71 25 ILE B C 1
ATOM 2944 O O . ILE B 1 28 ? 8.548 -6.995 35.384 1.00 9.44 25 ILE B O 1
ATOM 2960 N N . SER B 1 29 ? 6.742 -8.296 35.690 1.00 9.39 26 SER B N 1
ATOM 2961 C CA . SER B 1 29 ? 6.600 -8.588 34.273 1.00 9.17 26 SER B CA 1
ATOM 2962 C C . SER B 1 29 ? 6.257 -7.308 33.502 1.00 9.42 26 SER B C 1
ATOM 2963 O O . SER B 1 29 ? 5.517 -6.458 34.003 1.00 9.85 26 SER B O 1
ATOM 2971 N N . PRO B 1 30 ? 6.834 -7.134 32.308 1.00 8.90 27 PRO B N 1
ATOM 2972 C CA . PRO B 1 30 ? 6.591 -5.919 31.526 1.00 10.25 27 PRO B CA 1
ATOM 2973 C C . PRO B 1 30 ? 5.213 -5.937 30.880 1.00 8.26 27 PRO B C 1
ATOM 2974 O O . PRO B 1 30 ? 4.649 -7.020 30.648 1.00 9.29 27 PRO B O 1
ATOM 2985 N N . PRO B 1 31 ? 4.678 -4.744 30.582 1.00 8.44 28 PRO B N 1
ATOM 2986 C CA . PRO B 1 31 ? 3.413 -4.679 29.850 1.00 8.24 28 PRO B CA 1
ATOM 2987 C C . PRO B 1 31 ? 3.582 -5.196 28.429 1.00 8.12 28 PRO B C 1
ATOM 2988 O O . PRO B 1 31 ? 4.596 -4.959 27.781 1.00 8.50 28 PRO B O 1
ATOM 2999 N N . LEU B 1 32 ? 2.612 -5.961 27.960 1.00 8.82 29 LEU B N 1
ATOM 3000 C CA . LEU B 1 32 ? 2.619 -6.465 26.595 1.00 7.85 29 LEU B CA 1
ATOM 3001 C C . LEU B 1 32 ? 1.247 -6.341 25.997 1.00 9.55 29 LEU B C 1
ATOM 3002 O O . LEU B 1 32 ? 0.245 -6.467 26.701 1.00 10.71 29 LEU B O 1
ATOM 3018 N N . SER B 1 33 ? 1.196 -6.103 24.693 1.00 9.35 30 SER B N 1
ATOM 3019 C CA . SER B 1 33 ? -0.056 -5.981 23.940 1.00 10.12 30 SER B CA 1
ATOM 3020 C C . SER B 1 33 ? -0.066 -6.926 22.767 1.00 9.96 30 SER B C 1
ATOM 3021 O O . SER B 1 33 ? 0.910 -7.020 22.007 1.00 9.28 30 SER B O 1
ATOM 3029 N N . PHE B 1 34 ? -1.171 -7.628 22.611 1.00 9.93 31 PHE B N 1
ATOM 3030 C CA . PHE B 1 34 ? -1.405 -8.515 21.493 1.00 11.82 31 PHE B CA 1
ATOM 3031 C C . PHE B 1 34 ? -2.440 -7.839 20.605 1.00 12.64 31 PHE B C 1
ATOM 3032 O O . PHE B 1 34 ? -3.458 -7.333 21.104 1.00 15.39 31 PHE B O 1
ATOM 3049 N N A SER B 1 35 ? -2.159 -7.769 19.305 0.45 10.02 32 SER B N 1
ATOM 3050 N N B SER B 1 35 ? -2.210 -7.779 19.309 0.55 9.94 32 SER B N 1
ATOM 3051 C CA A SER B 1 35 ? -3.044 -7.108 18.346 0.45 10.41 32 SER B CA 1
ATOM 3052 C CA B SER B 1 35 ? -3.246 -7.242 18.452 0.55 9.51 32 SER B CA 1
ATOM 3053 C C A SER B 1 35 ? -3.201 -7.958 17.097 0.45 8.98 32 SER B C 1
ATOM 3054 C C B SER B 1 35 ? -3.211 -7.924 17.105 0.55 8.74 32 SER B C 1
ATOM 3055 O O A SER B 1 35 ? -2.358 -8.807 16.802 0.45 8.50 32 SER B O 1
ATOM 3056 O O B SER B 1 35 ? -2.267 -8.633 16.760 0.55 8.87 32 SER B O 1
ATOM 3071 N N . ASP B 1 36 ? -4.282 -7.730 16.363 1.00 9.74 33 ASP B N 1
ATOM 3072 C CA . ASP B 1 36 ? -4.462 -8.347 15.055 1.00 9.66 33 ASP B CA 1
ATOM 3073 C C . ASP B 1 36 ? -4.380 -9.876 15.156 1.00 10.76 33 ASP B C 1
ATOM 3074 O O . ASP B 1 36 ? -3.851 -10.553 14.287 1.00 10.68 33 ASP B O 1
ATOM 3084 N N . VAL B 1 37 ? -4.914 -10.423 16.237 1.00 9.66 34 VAL B N 1
ATOM 3085 C CA . VAL B 1 37 ? -4.943 -11.866 16.412 1.00 9.80 34 VAL B CA 1
ATOM 3086 C C . VAL B 1 37 ? -5.975 -12.458 15.439 1.00 11.03 34 VAL B C 1
ATOM 3087 O O . VAL B 1 37 ? -7.092 -11.957 15.360 1.00 11.82 34 VAL B O 1
ATOM 3100 N N . PRO B 1 38 ? -5.600 -13.508 14.708 1.00 10.80 35 PRO B N 1
ATOM 3101 C CA . PRO B 1 38 ? -6.551 -14.098 13.754 1.00 14.04 35 PRO B CA 1
ATOM 3102 C C . PRO B 1 38 ? -7.860 -14.497 14.432 1.00 14.12 35 PRO B C 1
ATOM 3103 O O . PRO B 1 38 ? -7.848 -15.015 15.544 1.00 13.79 35 PRO B O 1
ATOM 3114 N N . ARG B 1 39 ? -8.983 -14.288 13.750 1.00 20.47 36 ARG B N 1
ATOM 3115 C CA . ARG B 1 39 ? -10.290 -14.597 14.334 1.00 23.65 36 ARG B CA 1
ATOM 3116 C C . ARG B 1 39 ? -10.426 -16.082 14.685 1.00 20.25 36 ARG B C 1
ATOM 3117 O O . ARG B 1 39 ? -11.124 -16.429 15.637 1.00 23.82 36 ARG B O 1
ATOM 3138 N N . GLU B 1 40 ? -9.728 -16.941 13.946 1.00 19.15 37 GLU B N 1
ATOM 3139 C CA . GLU B 1 40 ? -9.775 -18.389 14.173 1.00 23.77 37 GLU B CA 1
ATOM 3140 C C . GLU B 1 40 ? -9.004 -18.855 15.413 1.00 17.81 37 GLU B C 1
ATOM 3141 O O . GLU B 1 40 ? -9.115 -20.001 15.828 1.00 19.58 37 GLU B O 1
ATOM 3153 N N . ALA B 1 41 ? -8.204 -17.973 15.989 1.00 14.70 38 ALA B N 1
ATOM 3154 C CA . ALA B 1 41 ? -7.465 -18.334 17.182 1.00 13.73 38 ALA B CA 1
ATOM 3155 C C . ALA B 1 41 ? -8.393 -18.666 18.347 1.00 12.83 38 ALA B C 1
ATOM 3156 O O . ALA B 1 41 ? -9.370 -17.953 18.607 1.00 15.79 38 ALA B O 1
ATOM 3163 N N . LYS B 1 42 ? -8.098 -19.759 19.028 1.00 12.79 39 LYS B N 1
ATOM 3164 C CA . LYS B 1 42 ? -8.793 -20.082 20.279 1.00 12.23 39 LYS B CA 1
ATOM 3165 C C . LYS B 1 42 ? -7.964 -19.831 21.538 1.00 11.79 39 LYS B C 1
ATOM 3166 O O . LYS B 1 42 ? -8.500 -19.786 22.633 1.00 11.63 39 LYS B O 1
ATOM 3185 N N . SER B 1 43 ? -6.655 -19.640 21.367 1.00 9.50 40 SER B N 1
ATOM 3186 C CA . SER B 1 43 ? -5.796 -19.330 22.501 1.00 9.15 40 SER B CA 1
ATOM 3187 C C . SER B 1 43 ? -4.518 -18.689 22.004 1.00 9.06 40 SER B C 1
ATOM 3188 O O . SER B 1 43 ? -4.187 -18.786 20.812 1.00 9.63 40 SER B O 1
ATOM 3196 N N . LEU B 1 44 ? -3.814 -18.070 22.948 1.00 9.76 41 LEU B N 1
ATOM 3197 C CA . LEU B 1 44 ? -2.487 -17.505 22.715 1.00 8.19 41 LEU B CA 1
ATOM 3198 C C . LEU B 1 44 ? -1.474 -18.108 23.669 1.00 7.82 41 LEU B C 1
ATOM 3199 O O . LEU B 1 44 ? -1.785 -18.497 24.790 1.00 8.42 41 LEU B O 1
ATOM 3215 N N . VAL B 1 45 ? -0.239 -18.135 23.192 1.00 7.96 42 VAL B N 1
ATOM 3216 C CA . VAL B 1 45 ? 0.927 -18.590 23.934 1.00 7.96 42 VAL B CA 1
ATOM 3217 C C . VAL B 1 45 ? 2.003 -17.512 23.906 1.00 6.83 42 VAL B C 1
ATOM 3218 O O . VAL B 1 45 ? 2.202 -16.862 22.868 1.00 7.51 42 VAL B O 1
ATOM 3231 N N . LEU B 1 46 ? 2.692 -17.342 25.027 1.00 7.24 43 LEU B N 1
ATOM 3232 C CA . LEU B 1 46 ? 3.840 -16.434 25.138 1.00 7.54 43 LEU B CA 1
ATOM 3233 C C . LEU B 1 46 ? 5.054 -17.181 25.674 1.00 7.70 43 LEU B C 1
ATOM 3234 O O . LEU B 1 46 ? 4.950 -17.864 26.684 1.00 7.79 43 LEU B O 1
ATOM 3250 N N . ILE B 1 47 ? 6.193 -17.057 24.990 1.00 7.11 44 ILE B N 1
ATOM 3251 C CA . ILE B 1 47 ? 7.453 -17.627 25.473 1.00 8.46 44 ILE B CA 1
ATOM 3252 C C . ILE B 1 47 ? 8.485 -16.501 25.450 1.00 7.11 44 ILE B C 1
ATOM 3253 O O . ILE B 1 47 ? 8.673 -15.869 24.420 1.00 8.72 44 ILE B O 1
ATOM 3269 N N . VAL B 1 48 ? 9.164 -16.269 26.576 1.00 8.29 45 VAL B N 1
ATOM 3270 C CA . VAL B 1 48 ? 10.192 -15.240 26.651 1.00 8.01 45 VAL B CA 1
ATOM 3271 C C . VAL B 1 48 ? 11.493 -15.924 26.981 1.00 7.83 45 VAL B C 1
ATOM 3272 O O . VAL B 1 48 ? 11.579 -16.698 27.944 1.00 8.33 45 VAL B O 1
ATOM 3285 N N . GLU B 1 49 ? 12.513 -15.627 26.200 1.00 7.67 46 GLU B N 1
ATOM 3286 C CA . GLU B 1 49 ? 13.778 -16.291 26.388 1.00 8.97 46 GLU B CA 1
ATOM 3287 C C . GLU B 1 49 ? 14.968 -15.413 26.077 1.00 8.61 46 GLU B C 1
ATOM 3288 O O . GLU B 1 49 ? 14.867 -14.419 25.359 1.00 8.92 46 GLU B O 1
ATOM 3300 N N . ASP B 1 50 ? 16.120 -15.841 26.611 1.00 8.05 47 ASP B N 1
ATOM 3301 C CA . ASP B 1 50 ? 17.401 -15.129 26.505 1.00 7.94 47 ASP B CA 1
ATOM 3302 C C . ASP B 1 50 ? 18.448 -16.042 25.858 1.00 8.00 47 ASP B C 1
ATOM 3303 O O . ASP B 1 50 ? 18.955 -16.957 26.487 1.00 8.81 47 ASP B O 1
ATOM 3312 N N . PRO B 1 51 ? 18.745 -15.829 24.573 1.00 8.08 48 PRO B N 1
ATOM 3313 C CA . PRO B 1 51 ? 19.746 -16.640 23.887 1.00 9.62 48 PRO B CA 1
ATOM 3314 C C . PRO B 1 51 ? 21.165 -16.155 24.196 1.00 8.92 48 PRO B C 1
ATOM 3315 O O . PRO B 1 51 ? 22.138 -16.707 23.659 1.00 10.90 48 PRO B O 1
ATOM 3326 N N . ASP B 1 52 ? 21.309 -15.150 25.057 1.00 9.11 49 ASP B N 1
ATOM 3327 C CA . ASP B 1 52 ? 22.600 -14.538 25.373 1.00 10.93 49 ASP B CA 1
ATOM 3328 C C . ASP B 1 52 ? 23.045 -14.912 26.791 1.00 8.64 49 ASP B C 1
ATOM 3329 O O . ASP B 1 52 ? 23.982 -14.346 27.355 1.00 10.95 49 ASP B O 1
ATOM 3338 N N . VAL B 1 53 ? 22.368 -15.875 27.398 1.00 9.74 50 VAL B N 1
ATOM 3339 C CA . VAL B 1 53 ? 22.777 -16.375 28.695 1.00 9.88 50 VAL B CA 1
ATOM 3340 C C . VAL B 1 53 ? 24.223 -16.902 28.591 1.00 10.57 50 VAL B C 1
ATOM 3341 O O . VAL B 1 53 ? 24.610 -17.503 27.595 1.00 11.20 50 VAL B O 1
ATOM 3354 N N . PRO B 1 54 ? 25.053 -16.660 29.633 1.00 10.26 51 PRO B N 1
ATOM 3355 C CA . PRO B 1 54 ? 26.432 -17.160 29.519 1.00 10.06 51 PRO B CA 1
ATOM 3356 C C . PRO B 1 54 ? 26.469 -18.689 29.344 1.00 10.19 51 PRO B C 1
ATOM 3357 O O . PRO B 1 54 ? 25.875 -19.409 30.129 1.00 10.61 51 PRO B O 1
ATOM 3368 N N . PRO B 1 55 ? 27.168 -19.195 28.324 1.00 9.84 52 PRO B N 1
ATOM 3369 C CA . PRO B 1 55 ? 27.114 -20.638 28.098 1.00 10.88 52 PRO B CA 1
ATOM 3370 C C . PRO B 1 55 ? 27.769 -21.439 29.203 1.00 10.28 52 PRO B C 1
ATOM 3371 O O . PRO B 1 55 ? 27.499 -22.624 29.306 1.00 11.72 52 PRO B O 1
ATOM 3382 N N . SER B 1 56 ? 28.589 -20.814 30.033 1.00 11.03 53 SER B N 1
ATOM 3383 C CA . SER B 1 56 ? 29.190 -21.560 31.136 1.00 10.87 53 SER B CA 1
ATOM 3384 C C . SER B 1 56 ? 28.154 -21.877 32.222 1.00 12.23 53 SER B C 1
ATOM 3385 O O . SER B 1 56 ? 28.413 -22.709 33.097 1.00 13.79 53 SER B O 1
ATOM 3393 N N . VAL B 1 57 ? 26.994 -21.217 32.210 1.00 11.60 54 VAL B N 1
ATOM 3394 C CA . VAL B 1 57 ? 25.912 -21.552 33.133 1.00 14.67 54 VAL B CA 1
ATOM 3395 C C . VAL B 1 57 ? 24.754 -22.312 32.476 1.00 15.97 54 VAL B C 1
ATOM 3396 O O . VAL B 1 57 ? 23.891 -22.869 33.156 1.00 19.63 54 VAL B O 1
ATOM 3409 N N . ARG B 1 58 ? 24.708 -22.307 31.153 1.00 12.09 55 ARG B N 1
ATOM 3410 C CA . ARG B 1 58 ? 23.646 -22.977 30.407 1.00 12.17 55 ARG B CA 1
ATOM 3411 C C . ARG B 1 58 ? 24.228 -23.393 29.060 1.00 14.88 55 ARG B C 1
ATOM 3412 O O . ARG B 1 58 ? 24.360 -22.583 28.157 1.00 11.60 55 ARG B O 1
ATOM 3433 N N A GLU B 1 59 ? 24.568 -24.668 28.942 0.55 12.56 56 GLU B N 1
ATOM 3434 N N B GLU B 1 59 ? 24.576 -24.668 28.937 0.45 12.81 56 GLU B N 1
ATOM 3435 C CA A GLU B 1 59 ? 25.268 -25.190 27.784 0.55 11.60 56 GLU B CA 1
ATOM 3436 C CA B GLU B 1 59 ? 25.279 -25.171 27.766 0.45 11.54 56 GLU B CA 1
ATOM 3437 C C A GLU B 1 59 ? 24.510 -24.984 26.466 0.55 12.21 56 GLU B C 1
ATOM 3438 C C B GLU B 1 59 ? 24.508 -24.962 26.460 0.45 12.01 56 GLU B C 1
ATOM 3439 O O A GLU B 1 59 ? 25.109 -24.710 25.429 0.55 12.76 56 GLU B O 1
ATOM 3440 O O B GLU B 1 59 ? 25.098 -24.674 25.421 0.45 12.47 56 GLU B O 1
ATOM 3463 N N . ASP B 1 60 ? 23.191 -25.114 26.503 1.00 10.71 57 ASP B N 1
ATOM 3464 C CA . ASP B 1 60 ? 22.389 -24.925 25.287 1.00 11.69 57 ASP B CA 1
ATOM 3465 C C . ASP B 1 60 ? 22.191 -23.455 24.918 1.00 10.29 57 ASP B C 1
ATOM 3466 O O . ASP B 1 60 ? 21.573 -23.146 23.909 1.00 14.06 57 ASP B O 1
ATOM 3476 N N . GLY B 1 61 ? 22.743 -22.555 25.712 1.00 10.23 58 GLY B N 1
ATOM 3477 C CA . GLY B 1 61 ? 22.743 -21.136 25.389 1.00 11.72 58 GLY B CA 1
ATOM 3478 C C . GLY B 1 61 ? 21.388 -20.458 25.359 1.00 11.11 58 GLY B C 1
ATOM 3479 O O . GLY B 1 61 ? 21.252 -19.393 24.725 1.00 13.32 58 GLY B O 1
ATOM 3483 N N . LEU B 1 62 ? 20.398 -21.020 26.056 1.00 10.80 59 LEU B N 1
ATOM 3484 C CA . LEU B 1 62 ? 19.051 -20.451 26.028 1.00 10.69 59 LEU B CA 1
ATOM 3485 C C . LEU B 1 62 ? 18.374 -20.579 27.372 1.00 13.38 59 LEU B C 1
ATOM 3486 O O . LEU B 1 62 ? 18.142 -21.677 27.846 1.00 14.57 59 LEU B O 1
ATOM 3502 N N . TRP B 1 63 ? 18.051 -19.440 27.970 1.00 9.58 60 TRP B N 1
ATOM 3503 C CA . TRP B 1 63 ? 17.353 -19.411 29.254 1.00 10.78 60 TRP B CA 1
ATOM 3504 C C . TRP B 1 63 ? 15.918 -18.895 29.087 1.00 8.65 60 TRP B C 1
ATOM 3505 O O . TRP B 1 63 ? 15.714 -17.787 28.563 1.00 9.11 60 TRP B O 1
ATOM 3526 N N . ILE B 1 64 ? 14.951 -19.700 29.498 1.00 7.67 61 ILE B N 1
ATOM 3527 C CA . ILE B 1 64 ? 13.539 -19.326 29.393 1.00 8.49 61 ILE B CA 1
ATOM 3528 C C . ILE B 1 64 ? 13.147 -18.528 30.622 1.00 9.12 61 ILE B C 1
ATOM 3529 O O . ILE B 1 64 ? 13.310 -18.994 31.770 1.00 9.49 61 ILE B O 1
ATOM 3545 N N . HIS B 1 65 ? 12.687 -17.315 30.379 1.00 7.77 62 HIS B N 1
ATOM 3546 C CA . HIS B 1 65 ? 12.289 -16.406 31.433 1.00 8.09 62 HIS B CA 1
ATOM 3547 C C . HIS B 1 65 ? 10.795 -16.424 31.765 1.00 8.02 62 HIS B C 1
ATOM 3548 O O . HIS B 1 65 ? 10.425 -16.020 32.844 1.00 9.74 62 HIS B O 1
ATOM 3563 N N . TRP B 1 66 ? 9.953 -16.853 30.834 1.00 7.06 63 TRP B N 1
ATOM 3564 C CA . TRP B 1 66 ? 8.511 -16.844 31.069 1.00 7.08 63 TRP B CA 1
ATOM 3565 C C . TRP B 1 66 ? 7.828 -17.730 30.048 1.00 7.25 63 TRP B C 1
ATOM 3566 O O . TRP B 1 66 ? 8.113 -17.629 28.854 1.00 8.86 63 TRP B O 1
ATOM 3587 N N . ILE B 1 67 ? 6.876 -18.531 30.519 1.00 7.26 64 ILE B N 1
ATOM 3588 C CA . ILE B 1 67 ? 5.962 -19.264 29.679 1.00 7.38 64 ILE B CA 1
ATOM 3589 C C . ILE B 1 67 ? 4.541 -19.000 30.156 1.00 8.37 64 ILE B C 1
ATOM 3590 O O . ILE B 1 67 ? 4.221 -19.195 31.344 1.00 8.47 64 ILE B O 1
ATOM 3606 N N . VAL B 1 68 ? 3.692 -18.654 29.198 1.00 8.01 65 VAL B N 1
ATOM 3607 C CA . VAL B 1 68 ? 2.261 -18.512 29.457 1.00 8.44 65 VAL B CA 1
ATOM 3608 C C . VAL B 1 68 ? 1.518 -19.168 28.302 1.00 7.84 65 VAL B C 1
ATOM 3609 O O . VAL B 1 68 ? 1.835 -18.932 27.153 1.00 9.09 65 VAL B O 1
ATOM 3622 N N . TYR B 1 69 ? 0.515 -19.989 28.593 1.00 8.32 66 TYR B N 1
ATOM 3623 C CA . TYR B 1 69 ? -0.277 -20.543 27.521 1.00 8.43 66 TYR B CA 1
ATOM 3624 C C . TYR B 1 69 ? -1.751 -20.567 27.905 1.00 9.05 66 TYR B C 1
ATOM 3625 O O . TYR B 1 69 ? -2.113 -20.357 29.062 1.00 8.99 66 TYR B O 1
ATOM 3643 N N . ASN B 1 70 ? -2.598 -20.828 26.911 1.00 9.45 67 ASN B N 1
ATOM 3644 C CA . ASN B 1 70 ? -4.037 -20.770 27.078 1.00 9.35 67 ASN B CA 1
ATOM 3645 C C . ASN B 1 70 ? -4.528 -19.387 27.476 1.00 9.34 67 ASN B C 1
ATOM 3646 O O . ASN B 1 70 ? -5.548 -19.256 28.139 1.00 11.64 67 ASN B O 1
ATOM 3657 N N . LEU B 1 71 ? -3.810 -18.366 27.041 1.00 8.32 68 LEU B N 1
ATOM 3658 C CA . LEU B 1 71 ? -4.333 -17.015 27.131 1.00 9.33 68 LEU B CA 1
ATOM 3659 C C . LEU B 1 71 ? -5.535 -16.853 26.225 1.00 11.01 68 LEU B C 1
ATOM 3660 O O . LEU B 1 71 ? -5.587 -17.443 25.144 1.00 10.89 68 LEU B O 1
ATOM 3676 N N . SER B 1 72 ? -6.493 -16.036 26.654 1.00 10.64 69 SER B N 1
ATOM 3677 C CA . SER B 1 72 ? -7.597 -15.666 25.772 1.00 11.32 69 SER B CA 1
ATOM 3678 C C . SER B 1 72 ? -7.087 -14.969 24.512 1.00 9.82 69 SER B C 1
ATOM 3679 O O . SER B 1 72 ? -6.240 -14.106 24.585 1.00 10.19 69 SER B O 1
ATOM 3687 N N . PRO B 1 73 ? -7.651 -15.319 23.355 1.00 9.73 70 PRO B N 1
ATOM 3688 C CA . PRO B 1 73 ? -7.208 -14.660 22.127 1.00 10.65 70 PRO B CA 1
ATOM 3689 C C . PRO B 1 73 ? -7.672 -13.220 22.049 1.00 11.93 70 PRO B C 1
ATOM 3690 O O . PRO B 1 73 ? -7.174 -12.510 21.156 1.00 12.35 70 PRO B O 1
ATOM 3701 N N . VAL B 1 74 ? -8.570 -12.785 22.937 1.00 11.59 71 VAL B N 1
ATOM 3702 C CA . VAL B 1 74 ? -8.935 -11.368 23.015 1.00 10.27 71 VAL B CA 1
ATOM 3703 C C . VAL B 1 74 ? -8.332 -10.667 24.225 1.00 10.97 71 VAL B C 1
ATOM 3704 O O . VAL B 1 74 ? -8.779 -9.592 24.606 1.00 14.14 71 VAL B O 1
ATOM 3717 N N . VAL B 1 75 ? -7.302 -11.255 24.829 1.00 10.23 72 VAL B N 1
ATOM 3718 C CA . VAL B 1 75 ? -6.760 -10.702 26.069 1.00 13.61 72 VAL B CA 1
ATOM 3719 C C . VAL B 1 75 ? -6.298 -9.250 25.903 1.00 15.28 72 VAL B C 1
ATOM 3720 O O . VAL B 1 75 ? -6.364 -8.448 26.831 1.00 16.47 72 VAL B O 1
ATOM 3733 N N A SER B 1 76 ? -5.869 -8.916 24.700 0.59 9.42 73 SER B N 1
ATOM 3734 N N B SER B 1 76 ? -5.788 -8.953 24.708 0.41 16.43 73 SER B N 1
ATOM 3735 C CA A SER B 1 76 ? -5.411 -7.556 24.348 0.59 14.44 73 SER B CA 1
ATOM 3736 C CA B SER B 1 76 ? -5.418 -7.594 24.249 0.41 15.22 73 SER B CA 1
ATOM 3737 C C A SER B 1 76 ? -4.154 -7.127 25.114 0.59 12.35 73 SER B C 1
ATOM 3738 C C B SER B 1 76 ? -4.207 -6.945 24.943 0.41 12.47 73 SER B C 1
ATOM 3739 O O A SER B 1 76 ? -3.049 -7.269 24.612 0.59 18.26 73 SER B O 1
ATOM 3740 O O B SER B 1 76 ? -3.327 -6.393 24.274 0.41 8.59 73 SER B O 1
ATOM 3755 N N A ASN B 1 77 ? -4.295 -6.614 26.328 0.59 15.84 74 ASN B N 1
ATOM 3756 N N B ASN B 1 77 ? -4.135 -7.039 26.265 0.41 10.03 74 ASN B N 1
ATOM 3757 C CA A ASN B 1 77 ? -3.114 -6.220 27.093 0.59 14.59 74 ASN B CA 1
ATOM 3758 C CA B ASN B 1 77 ? -3.104 -6.335 27.024 0.41 15.02 74 ASN B CA 1
ATOM 3759 C C A ASN B 1 77 ? -2.857 -7.134 28.296 0.59 14.11 74 ASN B C 1
ATOM 3760 C C B ASN B 1 77 ? -2.846 -7.030 28.340 0.41 14.98 74 ASN B C 1
ATOM 3761 O O A ASN B 1 77 ? -3.788 -7.696 28.889 0.59 14.11 74 ASN B O 1
ATOM 3762 O O B ASN B 1 77 ? -3.778 -7.296 29.101 0.41 19.35 74 ASN B O 1
ATOM 3783 N N . LEU B 1 78 ? -1.581 -7.325 28.606 1.00 12.29 75 LEU B N 1
ATOM 3784 C CA . LEU B 1 78 ? -1.164 -7.730 29.933 1.00 13.54 75 LEU B CA 1
ATOM 3785 C C . LEU B 1 78 ? -0.477 -6.523 30.557 1.00 12.10 75 LEU B C 1
ATOM 3786 O O . LEU B 1 78 ? 0.561 -6.071 30.070 1.00 12.23 75 LEU B O 1
ATOM 3803 N N . ALA B 1 79 ? -1.058 -5.997 31.627 1.00 12.37 76 ALA B N 1
ATOM 3804 C CA . ALA B 1 79 ? -0.465 -4.861 32.297 1.00 12.20 76 ALA B CA 1
ATOM 3805 C C . ALA B 1 79 ? 0.768 -5.315 33.074 1.00 11.91 76 ALA B C 1
ATOM 3806 O O . ALA B 1 79 ? 0.966 -6.514 33.313 1.00 11.60 76 ALA B O 1
ATOM 3813 N N . GLU B 1 80 ? 1.610 -4.372 33.451 1.00 12.02 77 GLU B N 1
ATOM 3814 C CA . GLU B 1 80 ? 2.840 -4.720 34.150 1.00 11.78 77 GLU B CA 1
ATOM 3815 C C . GLU B 1 80 ? 2.477 -5.432 35.449 1.00 11.43 77 GLU B C 1
ATOM 3816 O O . GLU B 1 80 ? 1.557 -5.031 36.156 1.00 11.63 77 GLU B O 1
ATOM 3828 N N . GLY B 1 81 ? 3.164 -6.538 35.721 1.00 11.95 78 GLY B N 1
ATOM 3829 C CA . GLY B 1 81 ? 2.940 -7.290 36.946 1.00 13.41 78 GLY B CA 1
ATOM 3830 C C . GLY B 1 81 ? 1.517 -7.803 37.120 1.00 15.06 78 GLY B C 1
ATOM 3831 O O . GLY B 1 81 ? 1.116 -8.180 38.212 1.00 16.03 78 GLY B O 1
ATOM 3835 N N . ALA B 1 82 ? 0.763 -7.877 36.044 1.00 18.40 79 ALA B N 1
ATOM 3836 C CA . ALA B 1 82 ? -0.653 -8.170 36.198 1.00 24.39 79 ALA B CA 1
ATOM 3837 C C . ALA B 1 82 ? -0.921 -9.639 36.491 1.00 13.08 79 ALA B C 1
ATOM 3838 O O . ALA B 1 82 ? -0.112 -10.531 36.250 1.00 11.76 79 ALA B O 1
ATOM 3845 N N . GLN B 1 83 ? -2.109 -9.877 37.027 1.00 15.10 80 GLN B N 1
ATOM 3846 C CA . GLN B 1 83 ? -2.573 -11.240 37.182 1.00 13.07 80 GLN B CA 1
ATOM 3847 C C . GLN B 1 83 ? -2.736 -11.852 35.815 1.00 14.72 80 GLN B C 1
ATOM 3848 O O . GLN B 1 83 ? -3.187 -11.214 34.862 1.00 14.19 80 GLN B O 1
ATOM 3862 N N . ILE B 1 84 ? -2.316 -13.100 35.708 1.00 11.79 81 ILE B N 1
ATOM 3863 C CA . ILE B 1 84 ? -2.347 -13.806 34.447 1.00 11.34 81 ILE B CA 1
ATOM 3864 C C . ILE B 1 84 ? -3.507 -14.798 34.484 1.00 12.01 81 ILE B C 1
ATOM 3865 O O . ILE B 1 84 ? -3.487 -15.767 35.247 1.00 13.22 81 ILE B O 1
ATOM 3881 N N . PHE B 1 85 ? -4.545 -14.547 33.676 1.00 12.19 82 PHE B N 1
ATOM 3882 C CA . PHE B 1 85 ? -5.712 -15.423 33.621 1.00 11.81 82 PHE B CA 1
ATOM 3883 C C . PHE B 1 85 ? -5.469 -16.411 32.499 1.00 11.31 82 PHE B C 1
ATOM 3884 O O . PHE B 1 85 ? -6.066 -16.326 31.410 1.00 11.74 82 PHE B O 1
ATOM 3901 N N . ALA B 1 86 ? -4.537 -17.323 32.773 1.00 11.08 83 ALA B N 1
ATOM 3902 C CA . ALA B 1 86 ? -4.034 -18.303 31.816 1.00 12.04 83 ALA B CA 1
ATOM 3903 C C . ALA B 1 86 ? -3.113 -19.209 32.617 1.00 11.11 83 ALA B C 1
ATOM 3904 O O . ALA B 1 86 ? -3.008 -19.076 33.832 1.00 13.36 83 ALA B O 1
ATOM 3911 N N . VAL B 1 87 ? -2.423 -20.126 31.959 1.00 10.08 84 VAL B N 1
ATOM 3912 C CA . VAL B 1 87 ? -1.560 -21.075 32.643 1.00 12.19 84 VAL B CA 1
ATOM 3913 C C . VAL B 1 87 ? -0.125 -20.606 32.507 1.00 10.67 84 VAL B C 1
ATOM 3914 O O . VAL B 1 87 ? 0.321 -20.274 31.415 1.00 11.58 84 VAL B O 1
ATOM 3927 N N . GLN B 1 88 ? 0.600 -20.578 33.615 1.00 10.67 85 GLN B N 1
ATOM 3928 C CA . GLN B 1 88 ? 2.032 -20.287 33.556 1.00 11.29 85 GLN B CA 1
ATOM 3929 C C . GLN B 1 88 ? 2.838 -21.562 33.637 1.00 10.66 85 GLN B C 1
ATOM 3930 O O . GLN B 1 88 ? 2.525 -22.493 34.389 1.00 12.64 85 GLN B O 1
ATOM 3944 N N . GLY B 1 89 ? 3.871 -21.623 32.809 1.00 10.78 86 GLY B N 1
ATOM 3945 C CA . GLY B 1 89 ? 4.755 -22.771 32.753 1.00 12.10 86 GLY B CA 1
ATOM 3946 C C . GLY B 1 89 ? 6.019 -22.502 33.535 1.00 11.27 86 GLY B C 1
ATOM 3947 O O . GLY B 1 89 ? 6.120 -21.508 34.267 1.00 11.90 86 GLY B O 1
ATOM 3951 N N . LEU B 1 90 ? 6.979 -23.406 33.382 1.00 12.56 87 LEU B N 1
ATOM 3952 C CA . LEU B 1 90 ? 8.224 -23.330 34.113 1.00 10.86 87 LEU B CA 1
ATOM 3953 C C . LEU B 1 90 ? 9.279 -22.584 33.359 1.00 11.57 87 LEU B C 1
ATOM 3954 O O . LEU B 1 90 ? 9.473 -22.793 32.170 1.00 12.89 87 LEU B O 1
ATOM 3970 N N . ASN B 1 91 ? 9.978 -21.710 34.063 1.00 10.12 88 ASN B N 1
ATOM 3971 C CA . ASN B 1 91 ? 11.146 -21.070 33.507 1.00 9.40 88 ASN B CA 1
ATOM 3972 C C . ASN B 1 91 ? 12.355 -21.998 33.692 1.00 10.42 88 ASN B C 1
ATOM 3973 O O . ASN B 1 91 ? 12.240 -23.085 34.247 1.00 11.61 88 ASN B O 1
ATOM 3984 N N . THR B 1 92 ? 13.522 -21.583 33.228 1.00 9.82 89 THR B N 1
ATOM 3985 C CA . THR B 1 92 ? 14.685 -22.483 33.221 1.00 10.27 89 THR B CA 1
ATOM 3986 C C . THR B 1 92 ? 15.231 -22.696 34.623 1.00 13.38 89 THR B C 1
ATOM 3987 O O . THR B 1 92 ? 15.952 -23.678 34.880 1.00 15.04 89 THR B O 1
ATOM 3998 N N . ALA B 1 93 ? 14.911 -21.802 35.543 1.00 12.35 90 ALA B N 1
ATOM 3999 C CA . ALA B 1 93 ? 15.243 -22.040 36.938 1.00 14.45 90 ALA B CA 1
ATOM 4000 C C . ALA B 1 93 ? 14.396 -23.155 37.553 1.00 15.14 90 ALA B C 1
ATOM 4001 O O . ALA B 1 93 ? 14.651 -23.572 38.683 1.00 18.96 90 ALA B O 1
ATOM 4008 N N . GLY B 1 94 ? 13.396 -23.638 36.834 1.00 15.32 91 GLY B N 1
ATOM 4009 C CA . GLY B 1 94 ? 12.578 -24.727 37.311 1.00 15.90 91 GLY B CA 1
ATOM 4010 C C . GLY B 1 94 ? 11.424 -24.273 38.180 1.00 15.99 91 GLY B C 1
ATOM 4011 O O . GLY B 1 94 ? 10.808 -25.106 38.866 1.00 16.42 91 GLY B O 1
ATOM 4015 N N . GLU B 1 95 ? 11.107 -22.974 38.141 1.00 13.97 92 GLU B N 1
ATOM 4016 C CA . GLU B 1 95 ? 9.994 -22.426 38.901 1.00 12.63 92 GLU B CA 1
ATOM 4017 C C . GLU B 1 95 ? 8.939 -21.877 37.952 1.00 11.55 92 GLU B C 1
ATOM 4018 O O . GLU B 1 95 ? 9.203 -21.602 36.793 1.00 12.17 92 GLU B O 1
ATOM 4030 N N . ILE B 1 96 ? 7.737 -21.687 38.469 1.00 13.22 93 ILE B N 1
ATOM 4031 C CA . ILE B 1 96 ? 6.623 -21.131 37.706 1.00 13.15 93 ILE B CA 1
ATOM 4032 C C . ILE B 1 96 ? 6.816 -19.634 37.507 1.00 12.60 93 ILE B C 1
ATOM 4033 O O . ILE B 1 96 ? 7.334 -18.957 38.401 1.00 17.17 93 ILE B O 1
ATOM 4049 N N . GLY B 1 97 ? 6.388 -19.120 36.364 1.00 10.13 94 GLY B N 1
ATOM 4050 C CA . GLY B 1 97 ? 6.210 -17.693 36.178 1.00 13.13 94 GLY B CA 1
ATOM 4051 C C . GLY B 1 97 ? 7.425 -16.912 35.720 1.00 9.80 94 GLY B C 1
ATOM 4052 O O . GLY B 1 97 ? 8.416 -17.474 35.277 1.00 10.33 94 GLY B O 1
ATOM 4056 N N . TYR B 1 98 ? 7.337 -15.595 35.859 1.00 10.67 95 TYR B N 1
ATOM 4057 C CA . TYR B 1 98 ? 8.292 -14.662 35.299 1.00 9.64 95 TYR B CA 1
ATOM 4058 C C . TYR B 1 98 ? 9.536 -14.554 36.117 1.00 9.01 95 TYR B C 1
ATOM 4059 O O . TYR B 1 98 ? 9.488 -14.398 37.342 1.00 11.78 95 TYR B O 1
ATOM 4077 N N A CYS B 1 99 ? 10.645 -14.567 35.394 0.59 8.49 96 CYS B N 1
ATOM 4078 N N B CYS B 1 99 ? 10.689 -14.673 35.494 0.41 9.54 96 CYS B N 1
ATOM 4079 C CA A CYS B 1 99 ? 11.990 -14.352 35.909 0.59 9.46 96 CYS B CA 1
ATOM 4080 C CA B CYS B 1 99 ? 11.912 -14.304 36.192 0.41 11.19 96 CYS B CA 1
ATOM 4081 C C A CYS B 1 99 ? 12.529 -13.094 35.253 0.59 11.45 96 CYS B C 1
ATOM 4082 C C B CYS B 1 99 ? 12.559 -13.190 35.377 0.41 9.20 96 CYS B C 1
ATOM 4083 O O A CYS B 1 99 ? 12.618 -13.045 34.039 0.59 10.95 96 CYS B O 1
ATOM 4084 O O B CYS B 1 99 ? 12.699 -13.315 34.164 0.41 10.41 96 CYS B O 1
ATOM 4099 N N . PRO B 1 100 ? 12.878 -12.060 36.029 1.00 9.81 97 PRO B N 1
ATOM 4100 C CA . PRO B 1 100 ? 13.323 -10.846 35.347 1.00 10.59 97 PRO B CA 1
ATOM 4101 C C . PRO B 1 100 ? 14.713 -10.974 34.733 1.00 11.49 97 PRO B C 1
ATOM 4102 O O . PRO B 1 100 ? 15.559 -11.728 35.223 1.00 11.97 97 PRO B O 1
ATOM 4113 N N . PRO B 1 101 ? 14.979 -10.206 33.680 1.00 10.78 98 PRO B N 1
ATOM 4114 C CA . PRO B 1 101 ? 16.367 -10.047 33.232 1.00 10.10 98 PRO B CA 1
ATOM 4115 C C . PRO B 1 101 ? 17.299 -9.686 34.374 1.00 11.23 98 PRO B C 1
ATOM 4116 O O . PRO B 1 101 ? 16.995 -8.812 35.182 1.00 12.55 98 PRO B O 1
ATOM 4127 N N . CYS B 1 102 ? 18.456 -10.346 34.424 1.00 11.58 99 CYS B N 1
ATOM 4128 C CA . CYS B 1 102 ? 19.495 -9.992 35.383 1.00 10.75 99 CYS B CA 1
ATOM 4129 C C . CYS B 1 102 ? 20.837 -10.417 34.788 1.00 10.97 99 CYS B C 1
ATOM 4130 O O . CYS B 1 102 ? 21.529 -11.287 35.311 1.00 11.90 99 CYS B O 1
ATOM 4137 N N . PRO B 1 103 ? 21.188 -9.810 33.655 1.00 10.03 100 PRO B N 1
ATOM 4138 C CA . PRO B 1 103 ? 22.366 -10.280 32.919 1.00 9.80 100 PRO B CA 1
ATOM 4139 C C . PRO B 1 103 ? 23.655 -9.942 33.647 1.00 10.88 100 PRO B C 1
ATOM 4140 O O . PRO B 1 103 ? 23.898 -8.781 33.955 1.00 11.91 100 PRO B O 1
ATOM 4151 N N . PRO B 1 104 ? 24.503 -10.936 33.937 1.00 10.96 101 PRO B N 1
ATOM 4152 C CA . PRO B 1 104 ? 25.674 -10.623 34.770 1.00 11.80 101 PRO B CA 1
ATOM 4153 C C . PRO B 1 104 ? 26.865 -10.092 33.989 1.00 11.73 101 PRO B C 1
ATOM 4154 O O . PRO B 1 104 ? 27.690 -9.385 34.590 1.00 15.14 101 PRO B O 1
ATOM 4165 N N . ASP B 1 105 ? 26.962 -10.430 32.712 1.00 11.41 102 ASP B N 1
ATOM 4166 C CA . ASP B 1 105 ? 28.231 -10.348 31.973 1.00 12.77 102 ASP B CA 1
ATOM 4167 C C . ASP B 1 105 ? 28.272 -9.353 30.822 1.00 13.11 102 ASP B C 1
ATOM 4168 O O . ASP B 1 105 ? 29.366 -9.038 30.316 1.00 16.16 102 ASP B O 1
ATOM 4177 N N . ALA B 1 106 ? 27.112 -8.887 30.383 1.00 12.28 103 ALA B N 1
ATOM 4178 C CA . ALA B 1 106 ? 27.017 -8.141 29.139 1.00 12.38 103 ALA B CA 1
ATOM 4179 C C . ALA B 1 106 ? 25.575 -7.734 28.958 1.00 11.74 103 ALA B C 1
ATOM 4180 O O . ALA B 1 106 ? 24.702 -8.167 29.701 1.00 12.27 103 ALA B O 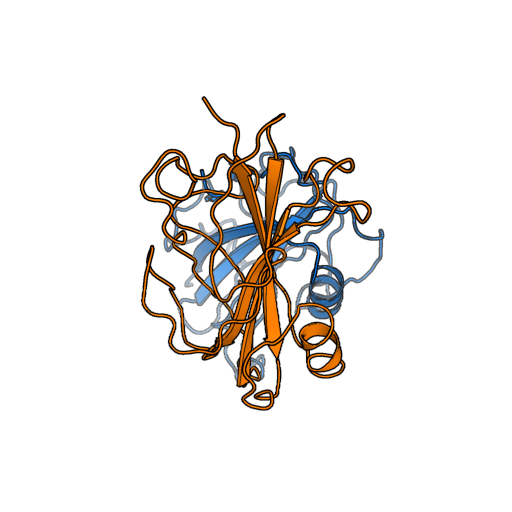1
ATOM 4187 N N . LYS B 1 107 ? 25.333 -6.929 27.933 1.00 11.35 104 LYS B N 1
ATOM 4188 C CA . LYS B 1 107 ? 23.988 -6.677 27.457 1.00 10.69 104 LYS B CA 1
ATOM 4189 C C . LYS B 1 107 ? 23.403 -7.945 26.832 1.00 10.26 104 LYS B C 1
ATOM 4190 O O . LYS B 1 107 ? 24.078 -8.595 26.023 1.00 11.95 104 LYS B O 1
ATOM 4209 N N . HIS B 1 108 ? 22.184 -8.319 27.205 1.00 8.81 105 HIS B N 1
ATOM 4210 C CA . HIS B 1 108 ? 21.510 -9.460 26.572 1.00 9.66 105 HIS B CA 1
ATOM 4211 C C . HIS B 1 108 ? 20.262 -9.025 25.840 1.00 7.81 105 HIS B C 1
ATOM 4212 O O . HIS B 1 108 ? 19.675 -7.994 26.160 1.00 8.98 105 HIS B O 1
ATOM 4227 N N . ARG B 1 109 ? 19.880 -9.846 24.862 1.00 9.51 106 ARG B N 1
ATOM 4228 C CA . ARG B 1 109 ? 18.612 -9.730 24.161 1.00 7.94 106 ARG B CA 1
ATOM 4229 C C . ARG B 1 109 ? 17.592 -10.694 24.733 1.00 8.64 106 ARG B C 1
ATOM 4230 O O . ARG B 1 109 ? 17.896 -11.866 24.979 1.00 11.12 106 ARG B O 1
ATOM 4251 N N . TYR B 1 110 ? 16.392 -10.178 24.972 1.00 7.65 107 TYR B N 1
ATOM 4252 C CA . TYR B 1 110 ? 15.273 -10.952 25.487 1.00 7.71 107 TYR B CA 1
ATOM 4253 C C . TYR B 1 110 ? 14.196 -10.957 24.408 1.00 7.55 107 TYR B C 1
ATOM 4254 O O . TYR B 1 110 ? 13.646 -9.905 24.038 1.00 8.13 107 TYR B O 1
ATOM 4272 N N . TYR B 1 111 ? 13.914 -12.154 23.908 1.00 6.97 108 TYR B N 1
ATOM 4273 C CA . TYR B 1 111 ? 12.950 -12.350 22.829 1.00 7.32 108 TYR B CA 1
ATOM 4274 C C . TYR B 1 111 ? 11.635 -12.821 23.414 1.00 8.50 108 TYR B C 1
ATOM 4275 O O . TYR B 1 111 ? 11.591 -13.741 24.258 1.00 8.74 108 TYR B O 1
ATOM 4293 N N . PHE B 1 112 ? 10.564 -12.166 22.981 1.00 7.02 109 PHE B N 1
ATOM 4294 C CA . PHE B 1 112 ? 9.205 -12.444 23.395 1.00 6.70 109 PHE B CA 1
ATOM 4295 C C . PHE B 1 112 ? 8.460 -12.964 22.173 1.00 7.00 109 PHE B C 1
ATOM 4296 O O . PHE B 1 112 ? 8.347 -12.275 21.163 1.00 8.64 109 PHE B O 1
ATOM 4313 N N . TYR B 1 113 ? 8.021 -14.207 22.228 1.00 6.89 110 TYR B N 1
ATOM 4314 C CA . TYR B 1 113 ? 7.377 -14.850 21.095 1.00 8.91 110 TYR B CA 1
ATOM 4315 C C . TYR B 1 113 ? 5.922 -15.09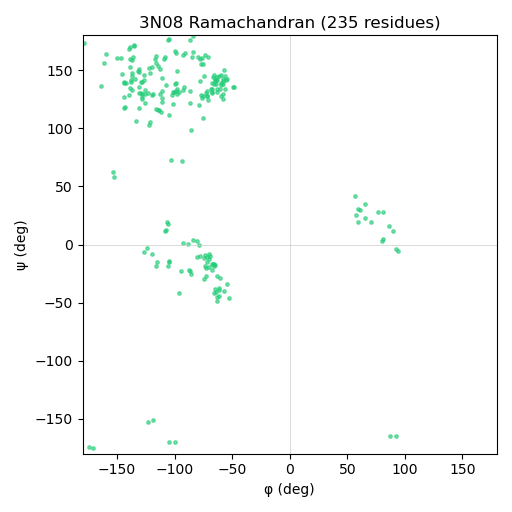1 21.438 1.00 7.66 110 TYR B C 1
ATOM 4316 O O . TYR B 1 113 ? 5.626 -15.684 22.467 1.00 8.82 110 TYR B O 1
ATOM 4334 N N . ALA B 1 114 ? 5.030 -14.675 20.549 1.00 7.25 111 ALA B N 1
ATOM 4335 C CA . ALA B 1 114 ? 3.625 -14.979 20.690 1.00 7.17 111 ALA B CA 1
ATOM 4336 C C . ALA B 1 114 ? 3.202 -15.958 19.602 1.00 7.85 111 ALA B C 1
ATOM 4337 O O . ALA B 1 114 ? 3.654 -15.880 18.445 1.00 8.62 111 ALA B O 1
ATOM 4344 N N . TYR B 1 115 ? 2.314 -16.864 19.965 1.00 7.87 112 TYR B N 1
ATOM 4345 C CA . TYR B 1 115 ? 1.762 -17.846 19.048 1.00 8.49 112 TYR B CA 1
ATOM 4346 C C . TYR B 1 115 ? 0.249 -17.841 19.206 1.00 8.00 112 TYR B C 1
ATOM 4347 O O . TYR B 1 115 ? -0.240 -17.974 20.309 1.00 9.53 112 TYR B O 1
ATOM 4365 N N . ALA B 1 116 ? -0.472 -17.760 18.091 1.00 8.56 113 ALA B N 1
ATOM 4366 C CA . ALA B 1 116 ? -1.916 -17.953 18.088 1.00 9.20 113 ALA B CA 1
ATOM 4367 C C . ALA B 1 116 ? -2.183 -19.389 17.671 1.00 9.74 113 ALA B C 1
ATOM 4368 O O . ALA B 1 116 ? -1.665 -19.858 16.649 1.00 10.47 113 ALA B O 1
ATOM 4375 N N . LEU B 1 117 ? -2.998 -20.079 18.461 1.00 9.98 114 LEU B N 1
ATOM 4376 C CA . LEU B 1 117 ? -3.370 -21.474 18.185 1.00 11.29 114 LEU B CA 1
ATOM 4377 C C . LEU B 1 117 ? -4.846 -21.590 17.831 1.00 9.34 114 LEU B C 1
ATOM 4378 O O . LEU B 1 117 ? -5.668 -20.807 18.323 1.00 11.97 114 LEU B O 1
ATOM 4394 N N . ASP B 1 118 ? -5.183 -22.589 17.022 1.00 12.52 115 ASP B N 1
ATOM 4395 C CA . ASP B 1 118 ? -6.587 -22.875 16.722 1.00 13.23 115 ASP B CA 1
ATOM 4396 C C . ASP B 1 118 ? -7.216 -23.906 17.663 1.00 16.04 115 ASP B C 1
ATOM 4397 O O . ASP B 1 118 ? -8.251 -24.503 17.337 1.00 15.57 115 ASP B O 1
ATOM 4406 N N A VAL B 1 119 ? -6.605 -24.107 18.821 0.99 12.47 116 VAL B N 1
ATOM 4407 N N B VAL B 1 119 ? -6.592 -24.102 18.823 0.01 17.31 116 VAL B N 1
ATOM 4408 C CA A VAL B 1 119 ? -7.122 -24.992 19.837 0.99 13.48 116 VAL B CA 1
ATOM 4409 C CA B VAL B 1 119 ? -7.069 -25.061 19.816 0.01 18.69 116 VAL B CA 1
ATOM 4410 C C A VAL B 1 119 ? -6.779 -24.394 21.199 0.99 11.86 116 VAL B C 1
ATOM 4411 C C B VAL B 1 119 ? -6.605 -24.684 21.224 0.01 15.88 116 VAL B C 1
ATOM 4412 O O A VAL B 1 119 ? -5.907 -23.510 21.311 0.99 12.46 116 VAL B O 1
ATOM 4413 O O B VAL B 1 119 ? -5.477 -24.231 21.414 0.01 16.58 116 VAL B O 1
ATOM 4438 N N . VAL B 1 120 ? -7.482 -24.875 22.207 1.00 11.59 117 VAL B N 1
ATOM 4439 C CA . VAL B 1 120 ? -7.123 -24.691 23.605 1.00 11.40 117 VAL B CA 1
ATOM 4440 C C . VAL B 1 120 ? -6.354 -25.945 24.029 1.00 10.61 117 VAL B C 1
ATOM 4441 O O . VAL B 1 120 ? -6.830 -27.079 23.831 1.00 13.78 117 VAL B O 1
ATOM 4455 N N . LEU B 1 121 ? -5.172 -25.764 24.619 1.00 12.62 118 LEU B N 1
ATOM 4456 C CA . LEU B 1 121 ? -4.351 -26.899 25.035 1.00 11.62 118 LEU B CA 1
ATOM 4457 C C . LEU B 1 121 ? -4.870 -27.493 26.332 1.00 12.81 118 LEU B C 1
ATOM 4458 O O . LEU B 1 121 ? -5.621 -26.857 27.071 1.00 14.04 118 LEU B O 1
ATOM 4474 N N . SER B 1 122 ? -4.502 -28.737 26.609 1.00 13.35 119 SER B N 1
ATOM 4475 C CA . SER B 1 122 ? -4.852 -29.350 27.875 1.00 14.14 119 SER B CA 1
ATOM 4476 C C . SER B 1 122 ? -4.335 -28.505 29.038 1.00 14.25 119 SER B C 1
ATOM 4477 O O . SER B 1 122 ? -3.281 -27.900 28.965 1.00 14.21 119 SER B O 1
ATOM 4485 N N . ASP B 1 123 ? -5.112 -28.481 30.112 1.00 14.77 120 ASP B N 1
ATOM 4486 C CA . ASP B 1 123 ? -4.851 -27.649 31.266 1.00 14.31 120 ASP B CA 1
ATOM 4487 C C . ASP B 1 123 ? -3.903 -28.391 32.201 1.00 18.15 120 ASP B C 1
ATOM 4488 O O . ASP B 1 123 ? -4.324 -29.255 32.973 1.00 18.34 120 ASP B O 1
ATOM 4497 N N . GLU B 1 124 ? -2.618 -28.065 32.119 1.00 15.17 121 GLU B N 1
ATOM 4498 C CA . GLU B 1 124 ? -1.580 -28.776 32.866 1.00 16.52 121 GLU B CA 1
ATOM 4499 C C . GLU B 1 124 ? -0.634 -27.819 33.568 1.00 15.30 121 GLU B C 1
ATOM 4500 O O . GLU B 1 124 ? -0.200 -26.805 33.015 1.00 16.33 121 GLU B O 1
ATOM 4512 N N A GLU B 1 125 ? -0.294 -28.180 34.791 0.55 15.45 122 GLU B N 1
ATOM 4513 N N B GLU B 1 125 ? -0.302 -28.138 34.809 0.45 17.03 122 GLU B N 1
ATOM 4514 C CA A GLU B 1 125 ? 0.697 -27.463 35.566 0.55 18.02 122 GLU B CA 1
ATOM 4515 C CA B GLU B 1 125 ? 0.709 -27.377 35.525 0.45 18.42 122 GLU B CA 1
ATOM 4516 C C A GLU B 1 125 ? 2.086 -27.989 35.199 0.55 18.02 122 GLU B C 1
ATOM 4517 C C B GLU B 1 125 ? 2.079 -28.008 35.311 0.45 18.62 122 GLU B C 1
ATOM 4518 O O A GLU B 1 125 ? 2.218 -29.078 34.617 0.55 18.01 122 GLU B O 1
ATOM 4519 O O B GLU B 1 125 ? 2.193 -29.189 34.965 0.45 22.97 122 GLU B O 1
ATOM 4542 N N . GLY B 1 126 ? 3.110 -27.199 35.503 1.00 16.33 123 GLY B N 1
ATOM 4543 C CA . GLY B 1 126 ? 4.490 -27.650 35.370 1.00 18.77 123 GLY B CA 1
ATOM 4544 C C . GLY B 1 126 ? 4.988 -27.799 33.943 1.00 17.03 123 GLY B C 1
ATOM 4545 O O . GLY B 1 126 ? 5.913 -28.568 33.698 1.00 19.13 123 GLY B O 1
ATOM 4550 N N . VAL B 1 127 ? 4.395 -27.086 32.994 1.00 14.64 124 VAL B N 1
ATOM 4551 C CA . VAL B 1 127 ? 4.747 -27.249 31.586 1.00 14.99 124 VAL B CA 1
ATOM 4552 C C . VAL B 1 127 ? 6.080 -26.580 31.231 1.00 13.85 124 VAL B C 1
ATOM 4553 O O . VAL B 1 127 ? 6.285 -25.401 31.502 1.00 14.97 124 VAL B O 1
ATOM 4566 N N . THR B 1 128 ? 6.981 -27.345 30.637 1.00 14.36 125 THR B N 1
ATOM 4567 C CA . THR B 1 128 ? 8.246 -26.808 30.153 1.00 16.39 125 THR B CA 1
ATOM 4568 C C . THR B 1 128 ? 8.118 -26.351 28.694 1.00 13.96 125 THR B C 1
ATOM 4569 O O . THR B 1 128 ? 7.180 -26.721 27.991 1.00 14.07 125 THR B O 1
ATOM 4580 N N . LYS B 1 129 ? 9.080 -25.565 28.225 1.00 13.43 126 LYS B N 1
ATOM 4581 C CA . LYS B 1 129 ? 9.077 -25.158 26.833 1.00 12.97 126 LYS B CA 1
ATOM 4582 C C . LYS B 1 129 ? 9.001 -26.353 25.875 1.00 12.68 126 LYS B C 1
ATOM 4583 O O . LYS B 1 129 ? 8.228 -26.332 24.925 1.00 14.11 126 LYS B O 1
ATOM 4602 N N A GLU B 1 130 ? 9.815 -27.378 26.112 0.73 17.64 127 GLU B N 1
ATOM 4603 N N B GLU B 1 130 ? 9.797 -27.388 26.123 0.27 16.13 127 GLU B N 1
ATOM 4604 C CA A GLU B 1 130 ? 9.806 -28.542 25.240 0.73 17.44 127 GLU B CA 1
ATOM 4605 C CA B GLU B 1 130 ? 9.807 -28.549 25.240 0.27 18.01 127 GLU B CA 1
ATOM 4606 C C A GLU B 1 130 ? 8.412 -29.168 25.156 0.73 16.00 127 GLU B C 1
ATOM 4607 C C B GLU B 1 130 ? 8.431 -29.214 25.162 0.27 16.01 127 GLU B C 1
ATOM 4608 O O A GLU B 1 130 ? 7.936 -29.485 24.071 0.73 16.10 127 GLU B O 1
ATOM 4609 O O B GLU B 1 130 ? 7.985 -29.601 24.085 0.27 16.40 127 GLU B O 1
ATOM 4632 N N . GLN B 1 131 ? 7.759 -29.338 26.302 1.00 15.28 128 GLN B N 1
ATOM 4633 C CA . GLN B 1 131 ? 6.412 -29.927 26.337 1.00 16.77 128 GLN B CA 1
ATOM 4634 C C . GLN B 1 131 ? 5.372 -29.045 25.629 1.00 16.10 128 GLN B C 1
ATOM 4635 O O . GLN B 1 131 ? 4.484 -29.525 24.915 1.00 16.89 128 GLN B O 1
ATOM 4650 N N . LEU B 1 132 ? 5.500 -27.741 25.835 1.00 14.29 129 LEU B N 1
ATOM 4651 C CA . LEU B 1 132 ? 4.612 -26.765 25.224 1.00 14.14 129 LEU B CA 1
ATOM 4652 C C . LEU B 1 132 ? 4.728 -26.781 23.704 1.00 14.26 129 LEU B C 1
ATOM 4653 O O . LEU B 1 132 ? 3.725 -26.784 22.988 1.00 14.12 129 LEU B O 1
ATOM 4669 N N . LEU B 1 133 ? 5.950 -26.818 23.195 1.00 13.52 130 LEU B N 1
ATOM 4670 C CA . LEU B 1 133 ? 6.158 -26.844 21.763 1.00 14.00 130 LEU B CA 1
ATOM 4671 C C . LEU B 1 133 ? 5.524 -28.091 21.157 1.00 15.23 130 LEU B C 1
ATOM 4672 O O . LEU B 1 133 ? 4.948 -28.034 20.064 1.00 15.64 130 LEU B O 1
ATOM 4688 N N . GLU B 1 134 ? 5.609 -29.209 21.866 1.00 16.45 131 GLU B N 1
ATOM 4689 C CA . GLU B 1 134 ? 5.003 -30.440 21.374 1.00 16.00 131 GLU B CA 1
ATOM 4690 C C . GLU B 1 134 ? 3.479 -30.296 21.334 1.00 15.90 131 GLU B C 1
ATOM 4691 O O . GLU B 1 134 ? 2.838 -30.709 20.381 1.00 18.17 131 GLU B O 1
ATOM 4703 N N . ALA B 1 135 ? 2.907 -29.694 22.365 1.00 14.46 132 ALA B N 1
ATOM 4704 C CA . ALA B 1 135 ? 1.465 -29.561 22.447 1.00 17.46 132 ALA B CA 1
ATOM 4705 C C . ALA B 1 135 ? 0.940 -28.615 21.356 1.00 17.71 132 ALA B C 1
ATOM 4706 O O . ALA B 1 135 ? -0.154 -28.816 20.833 1.00 16.24 132 ALA B O 1
ATOM 4713 N N A MET B 1 136 ? 1.734 -27.593 21.026 0.65 14.83 133 MET B N 1
ATOM 4714 N N B MET B 1 136 ? 1.731 -27.618 20.985 0.35 15.17 133 MET B N 1
ATOM 4715 C CA A MET B 1 136 ? 1.362 -26.590 20.024 0.65 14.07 133 MET B CA 1
ATOM 4716 C CA B MET B 1 136 ? 1.289 -26.631 20.009 0.35 13.68 133 MET B CA 1
ATOM 4717 C C A MET B 1 136 ? 1.362 -27.178 18.615 0.65 13.82 133 MET B C 1
ATOM 4718 C C B MET B 1 136 ? 1.412 -27.133 18.580 0.35 16.30 133 MET B C 1
ATOM 4719 O O A MET B 1 136 ? 0.599 -26.728 17.764 0.65 15.58 133 MET B O 1
ATOM 4720 O O B MET B 1 136 ? 0.780 -26.585 17.679 0.35 14.98 133 MET B O 1
ATOM 4747 N N . ASP B 1 137 ? 2.237 -28.156 18.374 1.00 16.82 134 ASP B N 1
ATOM 4748 C CA . ASP B 1 137 ? 2.495 -28.662 17.029 1.00 18.05 134 ASP B CA 1
ATOM 4749 C C . ASP B 1 137 ? 1.232 -29.042 16.271 1.00 20.66 134 ASP B C 1
ATOM 4750 O O . ASP B 1 137 ? 0.424 -29.837 16.745 1.00 18.48 134 ASP B O 1
ATOM 4760 N N . GLY B 1 138 ? 1.082 -28.458 15.091 1.00 16.49 135 GLY B N 1
ATOM 4761 C CA . GLY B 1 138 ? -0.079 -28.662 14.261 1.00 19.25 135 GLY B CA 1
ATOM 4762 C C . GLY B 1 138 ? -1.184 -27.637 14.474 1.00 21.44 135 GLY B C 1
ATOM 4763 O O . GLY B 1 138 ? -2.191 -27.672 13.762 1.00 26.69 135 GLY B O 1
ATOM 4767 N N . HIS B 1 139 ? -1.010 -26.724 15.432 1.00 13.54 136 HIS B N 1
ATOM 4768 C CA . HIS B 1 139 ? -2.097 -25.836 15.819 1.00 15.07 136 HIS B CA 1
ATOM 4769 C C . HIS B 1 139 ? -1.702 -24.380 15.706 1.00 11.37 136 HIS B C 1
ATOM 4770 O O . HIS B 1 139 ? -2.532 -23.516 15.980 1.00 12.85 136 HIS B O 1
ATOM 4785 N N . ILE B 1 140 ? -0.450 -24.094 15.351 1.00 12.25 137 ILE B N 1
ATOM 4786 C CA . ILE B 1 140 ? 0.000 -22.684 15.263 1.00 12.07 137 ILE B CA 1
ATOM 4787 C C . ILE B 1 140 ? -0.469 -22.036 13.968 1.00 13.46 137 ILE B C 1
ATOM 4788 O O . ILE B 1 140 ? -0.108 -22.470 12.861 1.00 14.45 137 ILE B O 1
ATOM 4804 N N . ILE B 1 141 ? -1.257 -20.974 14.090 1.00 11.33 138 ILE B N 1
ATOM 4805 C CA . ILE B 1 141 ? -1.771 -20.300 12.915 1.00 11.97 138 ILE B CA 1
ATOM 4806 C C . ILE B 1 141 ? -1.084 -18.976 12.641 1.00 12.54 138 ILE B C 1
ATOM 4807 O O . ILE B 1 141 ? -1.125 -18.492 11.510 1.00 15.81 138 ILE B O 1
ATOM 4823 N N . ALA B 1 142 ? -0.410 -18.411 13.633 1.00 10.54 139 ALA B N 1
ATOM 4824 C CA . ALA B 1 142 ? 0.347 -17.170 13.434 1.00 10.88 139 ALA B CA 1
ATOM 4825 C C . ALA B 1 142 ? 1.333 -17.007 14.562 1.00 8.19 139 ALA B C 1
ATOM 4826 O O . ALA B 1 142 ? 1.134 -17.554 15.651 1.00 9.59 139 ALA B O 1
ATOM 4833 N N A THR B 1 143 ? 2.359 -16.206 14.312 0.59 9.39 140 THR B N 1
ATOM 4834 N N B THR B 1 143 ? 2.397 -16.247 14.294 0.41 9.24 140 THR B N 1
ATOM 4835 C CA A THR B 1 143 ? 3.326 -15.893 15.333 0.59 7.45 140 THR B CA 1
ATOM 4836 C CA B THR B 1 143 ? 3.425 -15.941 15.283 0.41 9.56 140 THR B CA 1
ATOM 4837 C C A THR B 1 143 ? 3.637 -14.404 15.267 0.59 6.55 140 THR B C 1
ATOM 4838 C C B THR B 1 143 ? 3.804 -14.459 15.212 0.41 9.03 140 THR B C 1
ATOM 4839 O O A THR B 1 143 ? 3.312 -13.735 14.271 0.59 10.30 140 THR B O 1
ATOM 4840 O O B THR B 1 143 ? 3.714 -13.844 14.147 0.41 10.14 140 THR B O 1
ATOM 4861 N N . ALA B 1 144 ? 4.213 -13.896 16.344 1.00 7.70 141 ALA B N 1
ATOM 4862 C CA . ALA B 1 144 ? 4.740 -12.548 16.391 1.00 6.89 141 ALA B CA 1
ATOM 4863 C C . ALA B 1 144 ? 5.927 -12.511 17.339 1.00 8.74 141 ALA B C 1
ATOM 4864 O O . ALA B 1 144 ? 6.108 -13.410 18.164 1.00 8.60 141 ALA B O 1
ATOM 4872 N N . GLU B 1 145 ? 6.757 -11.489 17.211 1.00 7.73 142 GLU B N 1
ATOM 4873 C CA . GLU B 1 145 ? 8.003 -11.425 17.968 1.00 8.41 142 GLU B CA 1
ATOM 4874 C C . GLU B 1 145 ? 8.273 -9.997 18.402 1.00 8.84 142 GLU B C 1
ATOM 4875 O O . GLU B 1 145 ? 8.083 -9.066 17.621 1.00 10.17 142 GLU B O 1
ATOM 4887 N N . LEU B 1 146 ? 8.734 -9.850 19.636 1.00 8.37 143 LEU B N 1
ATOM 4888 C CA . LEU B 1 146 ? 9.240 -8.598 20.173 1.00 6.88 143 LEU B CA 1
ATOM 4889 C C . LEU B 1 146 ? 10.582 -8.911 20.823 1.00 7.61 143 LEU B C 1
ATOM 4890 O O . LEU B 1 146 ? 10.784 -10.001 21.307 1.00 9.80 143 LEU B O 1
ATOM 4906 N N . MET B 1 147 ? 11.498 -7.964 20.809 1.00 7.49 144 MET B N 1
ATOM 4907 C CA . MET B 1 147 ? 12.773 -8.141 21.496 1.00 6.46 144 MET B CA 1
ATOM 4908 C C . MET B 1 147 ? 13.109 -6.849 22.197 1.00 7.02 144 MET B C 1
ATOM 4909 O O . MET B 1 147 ? 12.865 -5.780 21.679 1.00 8.22 144 MET B O 1
ATOM 4923 N N . GLY B 1 148 ? 13.645 -6.953 23.411 1.00 7.82 145 GLY B N 1
ATOM 4924 C CA . GLY B 1 148 ? 14.245 -5.811 24.094 1.00 8.49 145 GLY B CA 1
ATOM 4925 C C . GLY B 1 148 ? 15.545 -6.229 24.736 1.00 8.35 145 GLY B C 1
ATOM 4926 O O . GLY B 1 148 ? 15.753 -7.421 24.964 1.00 8.55 145 GLY B O 1
ATOM 4930 N N . THR B 1 149 ? 16.395 -5.266 25.069 1.00 8.22 146 THR B N 1
ATOM 4931 C CA . THR B 1 149 ? 17.687 -5.592 25.648 1.00 8.03 146 THR B CA 1
ATOM 4932 C C . THR B 1 149 ? 17.742 -5.210 27.134 1.00 9.29 146 THR B C 1
ATOM 4933 O O . THR B 1 149 ? 16.963 -4.387 27.618 1.00 9.67 146 THR B O 1
ATOM 4944 N N . TYR B 1 150 ? 18.666 -5.807 27.866 1.00 9.10 147 TYR B N 1
ATOM 4945 C CA . TYR B 1 150 ? 18.967 -5.294 29.203 1.00 9.12 147 TYR B CA 1
ATOM 4946 C C . TYR B 1 150 ? 20.430 -5.428 29.483 1.00 10.43 147 TYR B C 1
ATOM 4947 O O . TYR B 1 150 ? 21.066 -6.422 29.095 1.00 10.29 147 TYR B O 1
ATOM 4965 N N . GLU B 1 151 ? 20.976 -4.391 30.113 1.00 10.58 148 GLU B N 1
ATOM 4966 C CA . GLU B 1 151 ? 22.365 -4.374 30.556 1.00 12.38 148 GLU B CA 1
ATOM 4967 C C . GLU B 1 151 ? 22.382 -3.706 31.917 1.00 13.05 148 GLU B C 1
ATOM 4968 O O . GLU B 1 151 ? 21.817 -2.626 32.115 1.00 13.57 148 GLU B O 1
ATOM 4980 N N . LYS B 1 152 ? 22.996 -4.351 32.886 1.00 13.41 149 LYS B N 1
ATOM 4981 C CA . LYS B 1 152 ? 23.014 -3.752 34.203 1.00 13.29 149 LYS B CA 1
ATOM 4982 C C . LYS B 1 152 ? 23.821 -2.471 34.177 1.00 19.00 149 LYS B C 1
ATOM 4983 O O . LYS B 1 152 ? 24.878 -2.390 33.545 1.00 19.09 149 LYS B O 1
ATOM 5002 N N . ASP B 1 153 ? 23.308 -1.453 34.848 1.00 19.96 150 ASP B N 1
ATOM 5003 C CA . ASP B 1 153 ? 24.075 -0.214 34.957 1.00 34.29 150 ASP B CA 1
ATOM 5004 C C . ASP B 1 153 ? 24.359 0.113 36.411 1.00 40.54 150 ASP B C 1
ATOM 5005 O O . ASP B 1 153 ? 24.164 -0.738 37.283 1.00 29.13 150 ASP B O 1
#

InterPro domains:
  IPR005247 YbhB/YbcL/LppC-like [TIGR00481] (19-147)
  IPR005247 YbhB/YbcL/LppC-like [cd00865] (2-147)
  IPR008914 Phosphatidylethanolamine-binding protein [PF01161] (14-147)
  IPR036610 PEBP-like superfamily [G3DSA:3.90.280.10] (1-150)
  IPR036610 PEBP-like superfamily [SSF49777] (1-148)

B-factor: mean 15.63, std 10.41, range [5.49, 141.51]